Protein AF-A0AAJ0HUB0-F1 (afdb_monomer_lite)

pLDDT: mean 75.64, std 25.95, range [26.56, 98.81]

Foldseek 3Di:
DDDDDDDDDDDDDDDDDDDDPDDDDDPPDDPDDPQDDAAEDEDDALVVVLVCLVPDPFFKYKYFPAALVRQLVNVCCQQPVPPPPDPNDPRQKFFAWAANVRNMTMMTRDDLLQLLQQVLVVVLLCVVCVVLVNNVQKDWPAFDKAFLDPPDRSHTIGGARTFMATPPVQVDPRGQGQEGEGEGASHHVVVVVVSVVCSCVSNLNLHAWYWYWYDDLVQLKIKIWIWGWDQPPPPPDPPPPVVSSVPGDIDTDDIWMWGWDVVDVVIWIDIPPWWDWAAPCSRHVHDDDPPDGIRTCGPVSVRVSSCSNNPCVVVVVVVVCVVPDDPPPPPPDDDDDDDDDDDDDDDDDDDDDDDDDDDD

Organism: NCBI:txid260671

Sequence (360 aa):
MASITSRSTTSPSVSASSVVPSASTMPTSAMSAKDSDPPIVRFTNTQDLFDVINSTPGDFLVATNVSPNQFTEIECERDTGRNTGQKKRHRKFRFLRYNTNSRILIITIPTDVHEALHLGLYMRYRDQLVQNGRQRSWEDIGTATRRAEQGHPGGDGGEGDSTGGPKPERGNNGAWPTLVIESGDSESLGELHNDMRWWFSTSDHQVKIVLLAKCDDTRSVIILEKWEEDAQTRLGATTTRRFAANQQTPTLRQSITITQNATTNPVSYNVTRGALILSFRFLFLRDPGPGEADFIVSVQDLEDYAADVLEPSVRLAANQNRHSRPQYTNFTGQIQPVKSGSPTATQEFHGVHLPQGNKG

Radius of gyration: 32.76 Å; chains: 1; bounding box: 120×78×123 Å

Structure (mmCIF, N/CA/C/O backbone):
data_AF-A0AAJ0HUB0-F1
#
_entry.id   AF-A0AAJ0HUB0-F1
#
loop_
_atom_site.group_PDB
_atom_site.id
_atom_site.type_symbol
_atom_site.label_atom_id
_atom_site.label_alt_id
_atom_site.label_comp_id
_atom_site.label_asym_id
_atom_site.label_entity_id
_atom_site.label_seq_id
_atom_site.pdbx_PDB_ins_code
_atom_site.Cartn_x
_atom_site.Cartn_y
_atom_site.Cartn_z
_atom_site.occupancy
_atom_site.B_iso_or_equiv
_atom_site.auth_seq_id
_atom_site.auth_comp_id
_atom_site.auth_asym_id
_atom_site.auth_atom_id
_atom_site.pdbx_PDB_model_num
ATOM 1 N N . MET A 1 1 ? -32.255 12.431 -89.968 1.00 39.97 1 MET A N 1
ATOM 2 C CA . MET A 1 1 ? -31.920 11.012 -89.723 1.00 39.97 1 MET A CA 1
ATOM 3 C C . MET A 1 1 ? -32.303 10.674 -88.286 1.00 39.97 1 MET A C 1
ATOM 5 O O . MET A 1 1 ? -32.137 11.530 -87.428 1.00 39.97 1 MET A O 1
ATOM 9 N N . ALA A 1 2 ? -32.922 9.503 -88.113 1.00 34.88 2 ALA A N 1
ATOM 10 C CA . ALA A 1 2 ? -33.606 8.926 -86.941 1.00 34.88 2 ALA A CA 1
ATOM 11 C C . ALA A 1 2 ? -32.910 9.150 -85.575 1.00 34.88 2 ALA A C 1
ATOM 13 O O . ALA A 1 2 ? -31.686 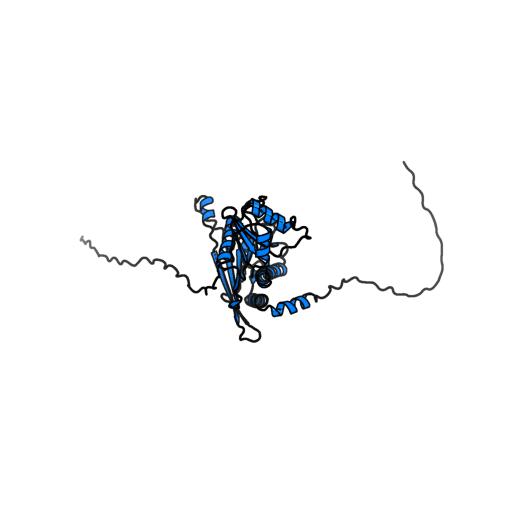9.149 -85.518 1.00 34.88 2 ALA A O 1
ATOM 14 N N . SER A 1 3 ? -33.643 9.537 -84.514 1.00 28.81 3 SER A N 1
ATOM 15 C CA . SER A 1 3 ? -34.255 8.687 -83.450 1.00 28.81 3 SER A CA 1
ATOM 16 C C . SER A 1 3 ? -33.213 7.835 -82.691 1.00 28.81 3 SER A C 1
ATOM 18 O O . SER A 1 3 ? -32.385 7.194 -83.317 1.00 28.81 3 SER A O 1
ATOM 20 N N . ILE A 1 4 ? -33.197 7.763 -81.352 1.00 34.12 4 ILE A N 1
ATOM 21 C CA . ILE A 1 4 ? -33.996 6.793 -80.575 1.00 34.12 4 ILE A CA 1
ATOM 22 C C . ILE A 1 4 ? -33.732 6.974 -79.047 1.00 34.12 4 ILE A C 1
ATOM 24 O O . ILE A 1 4 ? -32.593 6.967 -78.597 1.00 34.12 4 ILE A O 1
ATOM 28 N N . THR A 1 5 ? -34.840 7.148 -78.312 1.00 35.25 5 THR A N 1
ATOM 29 C CA . THR A 1 5 ? -35.265 6.709 -76.952 1.00 35.25 5 THR A CA 1
ATOM 30 C C . THR A 1 5 ? -34.438 6.806 -75.658 1.00 35.25 5 THR A C 1
ATOM 32 O O . THR A 1 5 ? -33.320 6.325 -75.520 1.00 35.25 5 THR A O 1
ATOM 35 N N . SER A 1 6 ? -35.198 7.221 -74.641 1.00 32.84 6 SER A N 1
ATOM 36 C CA . SER A 1 6 ? -35.137 6.947 -73.203 1.00 32.84 6 SER A CA 1
ATOM 37 C C . SER A 1 6 ? -35.482 5.497 -72.789 1.00 32.84 6 SER A C 1
ATOM 39 O O . SER A 1 6 ? -36.330 4.861 -73.411 1.00 32.84 6 SER A O 1
ATOM 41 N N . ARG A 1 7 ? -34.892 5.023 -71.674 1.00 31.42 7 ARG A N 1
ATOM 42 C CA . ARG A 1 7 ? -35.442 4.120 -70.615 1.00 31.42 7 ARG A CA 1
ATOM 43 C C . ARG A 1 7 ? -34.313 3.829 -69.607 1.00 31.42 7 ARG A C 1
ATOM 45 O O . ARG A 1 7 ? -33.225 3.462 -70.018 1.00 31.42 7 ARG A O 1
ATOM 52 N N . SER A 1 8 ? -34.419 4.182 -68.325 1.00 28.31 8 SER A N 1
ATOM 53 C CA . SER A 1 8 ? -35.136 3.486 -67.236 1.00 28.31 8 SER A CA 1
ATOM 54 C C . SER A 1 8 ? -34.673 2.044 -67.007 1.00 28.31 8 SER A C 1
ATOM 56 O O . SER A 1 8 ? -35.139 1.139 -67.693 1.00 28.31 8 SER A O 1
ATOM 58 N N . THR A 1 9 ? -33.877 1.832 -65.955 1.00 30.66 9 THR A N 1
ATOM 59 C CA . THR A 1 9 ? -33.848 0.576 -65.192 1.00 30.66 9 THR A CA 1
ATOM 60 C C . THR A 1 9 ? -33.787 0.870 -63.694 1.00 30.66 9 THR A C 1
ATOM 62 O O . THR A 1 9 ? -33.110 1.783 -63.230 1.00 30.66 9 THR A O 1
ATOM 65 N N . THR A 1 10 ? -34.592 0.089 -62.995 1.00 30.25 10 THR A N 1
ATOM 66 C CA . THR A 1 10 ? -35.029 0.092 -61.601 1.00 30.25 10 THR A CA 1
ATOM 67 C C . THR A 1 10 ? -33.988 -0.416 -60.596 1.00 30.25 10 THR A C 1
ATOM 69 O O . THR A 1 10 ? -33.046 -1.114 -60.956 1.00 30.25 10 THR A O 1
ATOM 72 N N . SER A 1 11 ? -34.228 -0.067 -59.327 1.00 31.17 11 SER A N 1
ATOM 73 C CA . SER A 1 11 ? -33.542 -0.437 -58.074 1.00 31.17 11 SER A CA 1
ATOM 74 C C . SER A 1 11 ? -33.380 -1.960 -57.841 1.00 31.17 11 SER A C 1
ATOM 76 O O . SER A 1 11 ? -34.035 -2.749 -58.522 1.00 31.17 11 SER A O 1
ATOM 78 N N . PRO A 1 12 ? -32.584 -2.391 -56.834 1.00 32.25 12 PRO A N 1
ATOM 79 C CA . PRO A 1 12 ? -33.148 -2.457 -55.481 1.00 32.25 12 PRO A CA 1
ATOM 80 C C . PRO A 1 12 ? -32.223 -1.990 -54.344 1.00 32.25 12 PRO A C 1
ATOM 82 O O . PRO A 1 12 ? -31.011 -2.183 -54.333 1.00 32.25 12 PRO A O 1
ATOM 85 N N . SER A 1 13 ? -32.893 -1.404 -53.353 1.00 29.94 13 SER A N 1
ATOM 86 C CA . SER A 1 13 ? -32.464 -1.251 -51.968 1.00 29.94 13 SER A CA 1
ATOM 87 C C . SER A 1 13 ? -32.128 -2.615 -51.359 1.00 29.94 13 SER A C 1
ATOM 89 O O . SER A 1 13 ? -32.920 -3.552 -51.451 1.00 29.94 13 SER A O 1
ATOM 91 N N . VAL A 1 14 ? -30.974 -2.698 -50.700 1.00 31.59 14 VAL A N 1
ATOM 92 C CA . VAL A 1 14 ? -30.673 -3.741 -49.719 1.00 31.59 14 VAL A CA 1
ATOM 93 C C . VAL A 1 14 ? -30.078 -3.071 -48.492 1.00 31.59 14 VAL A C 1
ATOM 95 O O . VAL A 1 14 ? -28.948 -2.587 -48.492 1.00 31.59 14 VAL A O 1
ATOM 98 N N . SER A 1 15 ? -30.908 -3.006 -47.458 1.00 31.95 15 SER A N 1
ATOM 99 C CA . SER A 1 15 ? -30.539 -2.700 -46.085 1.00 31.95 15 SER A CA 1
ATOM 100 C C . SER A 1 15 ? -29.582 -3.768 -45.559 1.00 31.95 15 SER A C 1
ATOM 102 O O . SER A 1 15 ? -29.892 -4.956 -45.628 1.00 31.95 15 SER A O 1
ATOM 104 N N . ALA A 1 16 ? -28.458 -3.356 -44.978 1.00 30.61 16 ALA A N 1
ATOM 105 C CA . ALA A 1 16 ? -27.615 -4.233 -44.175 1.00 30.61 16 ALA A CA 1
ATOM 106 C C . ALA A 1 16 ? -27.121 -3.479 -42.934 1.00 30.61 16 ALA A C 1
ATOM 108 O O . ALA A 1 16 ? -26.178 -2.697 -42.977 1.00 30.61 16 ALA A O 1
ATOM 109 N N . SER A 1 17 ? -27.881 -3.705 -41.863 1.00 29.58 17 SER A N 1
ATOM 110 C CA . SER A 1 17 ? -27.551 -3.734 -40.438 1.00 29.58 17 SER A CA 1
ATOM 111 C C . SER A 1 17 ? -26.359 -2.931 -39.913 1.00 29.58 17 SER A C 1
ATOM 113 O O . SER A 1 17 ? -25.194 -3.254 -40.129 1.00 29.58 17 SER A O 1
ATOM 115 N N . SER A 1 18 ? -26.703 -1.976 -39.046 1.00 28.16 18 SER A N 1
ATOM 116 C CA . SER A 1 18 ? -25.827 -1.395 -38.036 1.00 28.16 18 SER A CA 1
ATOM 117 C C . SER A 1 18 ? -25.229 -2.487 -37.145 1.00 28.16 18 SER A C 1
ATOM 119 O O . SER A 1 18 ? -25.937 -3.121 -36.358 1.00 28.16 18 SER A O 1
ATOM 121 N N . VAL A 1 19 ? -23.918 -2.680 -37.237 1.00 30.67 19 VAL A N 1
ATOM 122 C CA . VAL A 1 19 ? -23.164 -3.458 -36.256 1.00 30.67 19 VAL A CA 1
ATOM 123 C C . VAL A 1 19 ? -22.950 -2.565 -35.037 1.00 30.67 19 VAL A C 1
ATOM 125 O O . VAL A 1 19 ? -22.061 -1.719 -34.998 1.00 30.67 19 VAL A O 1
ATOM 128 N N . VAL A 1 20 ? -23.833 -2.729 -34.057 1.00 32.28 20 VAL A N 1
ATOM 129 C CA . VAL A 1 20 ? -23.609 -2.316 -32.670 1.00 32.28 20 VAL A CA 1
ATOM 130 C C . VAL A 1 20 ? -22.372 -3.056 -32.148 1.00 32.28 20 VAL A C 1
ATOM 132 O O . VAL A 1 20 ? -22.346 -4.286 -32.226 1.00 32.28 20 VAL A O 1
ATOM 135 N N . PRO A 1 21 ? -21.341 -2.376 -31.617 1.00 30.70 21 PRO A N 1
ATOM 136 C CA . PRO A 1 21 ? -20.273 -3.071 -30.921 1.00 30.70 21 PRO A CA 1
ATOM 137 C C . PRO A 1 21 ? -20.843 -3.656 -29.625 1.00 30.70 21 PRO A C 1
ATOM 139 O O . PRO A 1 21 ? -21.286 -2.928 -28.736 1.00 30.70 21 PRO A O 1
ATOM 142 N N . SER A 1 22 ? -20.863 -4.989 -29.563 1.00 26.56 22 SER A N 1
ATOM 143 C CA . SER A 1 22 ? -21.223 -5.769 -28.384 1.00 26.56 22 SER A CA 1
ATOM 144 C C . SER A 1 22 ? -20.476 -5.263 -27.158 1.00 26.56 22 SER A C 1
ATOM 146 O O . SER A 1 22 ? -19.247 -5.190 -27.147 1.00 26.56 22 SER A O 1
ATOM 148 N N . ALA A 1 23 ? -21.243 -4.961 -26.115 1.00 28.64 23 ALA A N 1
ATOM 149 C CA . ALA A 1 23 ? -20.743 -4.794 -24.766 1.00 28.64 23 ALA A CA 1
ATOM 150 C C . ALA A 1 23 ? -19.932 -6.041 -24.387 1.00 28.64 23 ALA A C 1
ATOM 152 O O . ALA A 1 23 ? -20.489 -7.131 -24.243 1.00 28.64 23 ALA A O 1
ATOM 153 N N . SER A 1 24 ? -18.612 -5.878 -24.259 1.00 28.06 24 SER A N 1
ATOM 154 C CA . SER A 1 24 ? -17.737 -6.899 -23.693 1.00 28.06 24 SER A CA 1
ATOM 155 C C . SER A 1 24 ? -18.225 -7.226 -22.292 1.00 28.06 24 SER A C 1
ATOM 157 O O . SER A 1 24 ? -18.114 -6.431 -21.360 1.00 28.06 24 SER A O 1
ATOM 159 N N . THR A 1 25 ? -18.817 -8.405 -22.182 1.00 29.88 25 THR A N 1
ATOM 160 C CA . THR A 1 25 ? -19.251 -9.014 -20.938 1.00 29.88 25 THR A CA 1
ATOM 161 C C . THR A 1 25 ? -18.015 -9.225 -20.065 1.00 29.88 25 THR A C 1
ATOM 163 O O . THR A 1 25 ? -17.061 -9.886 -20.472 1.00 29.88 25 THR A O 1
ATOM 166 N N . MET A 1 26 ? -18.018 -8.607 -18.884 1.00 32.53 26 MET A N 1
ATOM 167 C CA . MET A 1 26 ? -17.034 -8.838 -17.827 1.00 32.53 26 MET A CA 1
ATOM 168 C C . MET A 1 26 ? -16.920 -10.349 -17.564 1.00 32.53 26 MET A C 1
ATOM 170 O O . MET A 1 26 ? -17.957 -10.995 -17.398 1.00 32.53 26 MET A O 1
ATOM 174 N N . PRO A 1 27 ? -15.718 -10.943 -17.478 1.00 33.22 27 PRO A N 1
ATOM 175 C CA . PRO A 1 27 ? -15.599 -12.290 -16.953 1.00 33.22 27 PRO A CA 1
ATOM 176 C C . PRO A 1 27 ? -15.849 -12.243 -15.441 1.00 33.22 27 PRO A C 1
ATOM 178 O O . PRO A 1 27 ? -14.971 -11.906 -14.648 1.00 33.22 27 PRO A O 1
ATOM 181 N N . THR A 1 28 ? -17.076 -12.574 -15.044 1.00 38.09 28 THR A N 1
ATOM 182 C CA . THR A 1 28 ? -17.443 -12.914 -13.669 1.00 38.09 28 THR A CA 1
ATOM 183 C C . THR A 1 28 ? -16.783 -14.240 -13.304 1.00 38.09 28 THR A C 1
ATOM 185 O O . THR A 1 28 ? -17.308 -15.297 -13.624 1.00 38.09 28 THR A O 1
ATOM 188 N N . SER A 1 29 ? -15.616 -14.172 -12.666 1.00 37.38 29 SER A N 1
ATOM 189 C CA . SER A 1 29 ? -15.100 -15.202 -11.754 1.00 37.38 29 SER A CA 1
ATOM 190 C C . SER A 1 29 ? -13.891 -14.640 -11.001 1.00 37.38 29 SER A C 1
ATOM 192 O O . SER A 1 29 ? -12.765 -15.102 -11.151 1.00 37.38 29 SER A O 1
ATOM 194 N N . ALA A 1 30 ? -14.125 -13.610 -10.186 1.00 38.81 30 ALA A N 1
ATOM 195 C CA . ALA A 1 30 ? -13.281 -13.374 -9.023 1.00 38.81 30 ALA A CA 1
ATOM 196 C C . ALA A 1 30 ? -13.803 -14.309 -7.927 1.00 38.81 30 ALA A C 1
ATOM 198 O O . ALA A 1 30 ? -14.966 -14.217 -7.530 1.00 38.81 30 ALA A O 1
ATOM 199 N N . MET A 1 31 ? -12.985 -15.269 -7.500 1.00 36.34 31 MET A N 1
ATOM 200 C CA . MET A 1 31 ? -13.276 -16.080 -6.322 1.00 36.34 31 MET A CA 1
ATOM 201 C C . MET A 1 31 ? -13.400 -15.136 -5.127 1.00 36.34 31 MET A C 1
ATOM 203 O O . MET A 1 31 ? -12.384 -14.695 -4.598 1.00 36.34 31 MET A O 1
ATOM 207 N N . SER A 1 32 ? -14.633 -14.823 -4.721 1.00 38.16 32 SER A N 1
ATOM 208 C CA . SER A 1 32 ? -14.912 -14.010 -3.538 1.00 38.16 32 SER A CA 1
ATOM 209 C C . SER A 1 32 ? -14.155 -14.611 -2.358 1.00 38.16 32 SER A C 1
ATOM 211 O O . SER A 1 32 ? -14.485 -15.704 -1.891 1.00 38.16 32 SER A O 1
ATOM 213 N N . ALA A 1 33 ? -13.119 -13.913 -1.894 1.00 46.31 33 ALA A N 1
ATOM 214 C CA . ALA A 1 33 ? -12.744 -14.014 -0.496 1.00 46.31 33 ALA A CA 1
ATOM 215 C C . ALA A 1 33 ? -14.019 -13.761 0.302 1.00 46.31 33 ALA A C 1
ATOM 217 O O . ALA A 1 33 ? -14.811 -12.886 -0.062 1.00 46.31 33 ALA A O 1
ATOM 218 N N . LYS A 1 34 ? -14.291 -14.575 1.320 1.00 44.47 34 LYS A N 1
ATOM 219 C CA . LYS A 1 34 ? -15.268 -14.156 2.319 1.00 44.47 34 LYS A CA 1
ATOM 220 C C . LYS A 1 34 ? -14.591 -13.033 3.090 1.00 44.47 34 LYS A C 1
ATOM 222 O O . LYS A 1 34 ? -13.905 -13.297 4.068 1.00 44.47 34 LYS A O 1
ATOM 227 N N . ASP A 1 35 ? -14.743 -11.815 2.592 1.00 60.31 35 ASP A N 1
ATOM 228 C CA . ASP A 1 35 ? -14.382 -10.616 3.325 1.00 60.31 35 ASP A CA 1
ATOM 229 C C . ASP A 1 35 ? -15.323 -10.551 4.535 1.00 60.31 35 ASP A C 1
ATOM 231 O O . ASP A 1 35 ? -16.539 -10.414 4.391 1.00 60.31 35 ASP A O 1
ATOM 235 N N . SER A 1 36 ? -14.781 -10.782 5.730 1.00 65.12 36 SER A N 1
ATOM 236 C CA . SER A 1 36 ? -15.478 -10.462 6.973 1.00 65.12 36 SER A CA 1
ATOM 237 C C . SER A 1 36 ? -15.539 -8.947 7.120 1.00 65.12 36 SER A C 1
ATOM 239 O O . SER A 1 36 ? -14.560 -8.270 6.805 1.00 65.12 36 SER A O 1
ATOM 241 N N . ASP A 1 37 ? -16.661 -8.427 7.622 1.00 73.94 37 ASP A N 1
ATOM 242 C CA . ASP A 1 37 ? -16.771 -7.004 7.942 1.00 73.94 37 ASP A CA 1
ATOM 243 C C . ASP A 1 37 ? -15.614 -6.584 8.865 1.00 73.94 37 ASP A C 1
ATOM 245 O O . ASP A 1 37 ? -15.252 -7.344 9.776 1.00 73.94 37 ASP A O 1
ATOM 249 N N . PRO A 1 38 ? -15.021 -5.397 8.648 1.00 81.00 38 PRO A N 1
ATOM 250 C CA . PRO A 1 38 ? -13.891 -4.961 9.447 1.00 81.00 38 PRO A CA 1
ATOM 251 C C . PRO A 1 38 ? -14.301 -4.825 10.919 1.00 81.00 38 PRO A C 1
ATOM 253 O O . PRO A 1 38 ? -15.442 -4.449 11.216 1.00 81.00 38 PRO A O 1
ATOM 256 N N . PRO A 1 39 ? -13.391 -5.083 11.874 1.00 90.56 39 PRO A N 1
ATOM 257 C CA . PRO A 1 39 ? -13.670 -4.799 13.271 1.00 90.56 39 PRO A CA 1
ATOM 258 C C . PRO A 1 39 ? -13.867 -3.286 13.439 1.00 90.56 39 PRO A C 1
ATOM 260 O O . PRO A 1 39 ? -12.978 -2.480 13.156 1.00 90.56 39 PRO A O 1
ATOM 263 N N . ILE A 1 40 ? -15.064 -2.899 13.884 1.00 95.19 40 ILE A N 1
ATOM 264 C CA . ILE A 1 40 ? -15.453 -1.502 14.088 1.00 95.19 40 ILE A CA 1
ATOM 265 C C . ILE A 1 40 ? -15.624 -1.236 15.583 1.00 95.19 40 ILE A C 1
ATOM 267 O O . ILE A 1 40 ? -16.405 -1.899 16.266 1.00 95.19 40 ILE A O 1
ATOM 271 N N . VAL A 1 41 ? -14.947 -0.202 16.079 1.00 96.75 41 VAL A N 1
ATOM 272 C CA . VAL A 1 41 ? -15.102 0.322 17.437 1.00 96.75 41 VAL A CA 1
ATOM 273 C C . VAL A 1 41 ? -15.637 1.750 17.397 1.00 96.75 41 VAL A C 1
ATOM 275 O O . VAL A 1 41 ? -15.327 2.542 16.505 1.00 96.75 41 VAL A O 1
ATOM 278 N N . ARG A 1 42 ? -16.462 2.113 18.377 1.00 97.31 42 ARG A N 1
ATOM 279 C CA . ARG A 1 42 ? -16.852 3.508 18.595 1.00 97.31 42 ARG A CA 1
ATOM 280 C C . ARG A 1 42 ? -15.898 4.144 19.592 1.00 97.31 42 ARG A C 1
ATOM 282 O O . ARG A 1 42 ? -15.762 3.651 20.705 1.00 97.31 42 ARG A O 1
ATOM 289 N N . PHE A 1 43 ? -15.279 5.254 19.208 1.00 97.69 43 PHE A N 1
ATOM 290 C CA . PHE A 1 43 ? -14.354 5.973 20.070 1.00 97.69 43 PHE A CA 1
ATOM 291 C C . PHE A 1 43 ? -15.048 6.533 21.318 1.00 97.69 43 PHE A C 1
ATOM 293 O O . PHE A 1 43 ? -16.081 7.208 21.222 1.00 97.69 43 PHE A O 1
ATOM 300 N N . THR A 1 44 ? -14.443 6.272 22.477 1.00 95.75 44 THR A N 1
ATOM 301 C CA . THR A 1 44 ? -14.830 6.797 23.795 1.00 95.75 44 THR A CA 1
ATOM 302 C C . THR A 1 44 ? -13.740 7.715 24.339 1.00 95.75 44 THR A C 1
ATOM 304 O O . THR A 1 44 ? -13.986 8.896 24.581 1.00 95.75 44 THR A O 1
ATOM 307 N N . ASN A 1 45 ? -12.530 7.182 24.498 1.00 94.69 45 ASN A N 1
ATOM 308 C CA . ASN A 1 45 ? -11.330 7.901 24.899 1.00 94.69 45 ASN A CA 1
ATOM 309 C C . ASN A 1 45 ? -10.070 7.217 24.330 1.00 94.69 45 ASN A C 1
ATOM 311 O O . ASN A 1 45 ? -10.119 6.080 23.856 1.00 94.69 45 ASN A O 1
ATOM 315 N N . THR A 1 46 ? -8.935 7.916 24.378 1.00 92.31 46 THR A N 1
ATOM 316 C CA . THR A 1 46 ? -7.662 7.459 23.797 1.00 92.31 46 THR A CA 1
ATOM 317 C C . THR A 1 46 ? -7.130 6.176 24.433 1.00 92.31 46 THR A C 1
ATOM 319 O O . THR A 1 46 ? -6.574 5.336 23.729 1.00 92.31 46 THR A O 1
ATOM 322 N N . GLN A 1 47 ? -7.302 6.003 25.745 1.00 89.88 47 GLN A N 1
ATOM 323 C CA . GLN A 1 47 ? -6.797 4.829 26.452 1.00 89.88 47 GLN A CA 1
ATOM 324 C C . GLN A 1 47 ? -7.583 3.574 26.055 1.00 89.88 47 GLN A C 1
ATOM 326 O O . GLN A 1 47 ? -6.968 2.595 25.639 1.00 89.88 47 GLN A O 1
ATOM 331 N N . ASP A 1 48 ? -8.918 3.645 26.067 1.00 93.06 48 ASP A N 1
ATOM 332 C CA . ASP A 1 48 ? -9.786 2.549 25.619 1.00 93.06 48 ASP A CA 1
ATOM 333 C C . ASP A 1 48 ? -9.483 2.165 24.166 1.00 93.06 48 ASP A C 1
ATOM 335 O O . ASP A 1 48 ? -9.352 0.984 23.854 1.00 93.06 48 ASP A O 1
ATOM 339 N N . LEU A 1 49 ? -9.327 3.155 23.273 1.00 94.94 49 LEU A N 1
ATOM 340 C CA . LEU A 1 49 ? -8.971 2.899 21.876 1.00 94.94 49 LEU A CA 1
ATOM 341 C C . LEU A 1 49 ? -7.658 2.117 21.782 1.00 94.94 49 LEU A C 1
ATOM 343 O O . LEU A 1 49 ? -7.567 1.151 21.031 1.00 94.94 49 LEU A O 1
ATOM 347 N N . PHE A 1 50 ? -6.639 2.508 22.544 1.00 91.75 50 PHE A N 1
ATOM 348 C CA . PHE A 1 50 ? -5.345 1.831 22.509 1.00 91.75 50 PHE A CA 1
ATOM 349 C C . PHE A 1 50 ? -5.404 0.424 23.092 1.00 91.75 50 PHE A C 1
ATOM 351 O O . PHE A 1 50 ? -4.717 -0.462 22.586 1.00 91.75 50 PHE A O 1
ATOM 358 N N . ASP A 1 51 ? -6.216 0.195 24.119 1.00 91.50 51 ASP A N 1
ATOM 359 C CA . ASP A 1 51 ? -6.428 -1.140 24.677 1.00 91.50 51 ASP A CA 1
ATOM 360 C C . ASP A 1 51 ? -7.177 -2.048 23.689 1.00 91.50 51 ASP A C 1
ATOM 362 O O . ASP A 1 51 ? -6.804 -3.213 23.520 1.00 91.50 51 ASP A O 1
ATOM 366 N N . VAL A 1 52 ? -8.144 -1.499 22.945 1.00 94.56 52 VAL A N 1
ATOM 367 C CA . VAL A 1 52 ? -8.797 -2.196 21.827 1.00 94.56 52 VAL A CA 1
ATOM 368 C C . VAL A 1 52 ? -7.791 -2.519 20.724 1.00 94.56 52 VAL A C 1
ATOM 370 O O . VAL A 1 52 ? -7.718 -3.672 20.313 1.00 94.56 52 VAL A O 1
ATOM 373 N N . ILE A 1 53 ? -6.952 -1.570 20.292 1.00 92.94 53 ILE A N 1
ATOM 374 C CA . ILE A 1 53 ? -5.917 -1.835 19.276 1.00 92.94 53 ILE A CA 1
ATOM 375 C C . ILE A 1 53 ? -4.997 -2.980 19.718 1.00 92.94 53 ILE A C 1
ATOM 377 O O . ILE A 1 53 ? -4.767 -3.913 18.959 1.00 92.94 53 ILE A O 1
ATOM 381 N N . ASN A 1 54 ? -4.504 -2.958 20.961 1.00 90.12 54 ASN A N 1
ATOM 382 C CA . ASN A 1 54 ? -3.578 -3.987 21.452 1.00 90.12 54 ASN A CA 1
ATOM 383 C C . ASN A 1 54 ? -4.215 -5.382 21.581 1.00 90.12 54 ASN A C 1
ATOM 385 O O . ASN A 1 54 ? -3.483 -6.363 21.709 1.00 90.12 54 ASN A O 1
ATOM 389 N N . SER A 1 55 ? -5.546 -5.468 21.621 1.00 90.81 55 SER A N 1
ATOM 390 C CA . SER A 1 55 ? -6.291 -6.725 21.751 1.00 90.81 55 SER A CA 1
ATOM 391 C C . SER A 1 55 ? -6.988 -7.159 20.461 1.00 90.81 55 SER A C 1
ATOM 393 O O . SER A 1 55 ? -7.515 -8.270 20.408 1.00 90.81 55 SER A O 1
ATOM 395 N N . THR A 1 56 ? -6.976 -6.316 19.426 1.00 92.62 56 THR A N 1
ATOM 396 C CA . THR A 1 56 ? -7.576 -6.623 18.127 1.00 92.62 56 THR A CA 1
ATOM 397 C C . THR A 1 56 ? -6.707 -7.654 17.404 1.00 92.62 56 THR A C 1
ATOM 399 O O . THR A 1 56 ? -5.509 -7.420 17.237 1.00 92.62 56 THR A O 1
ATOM 402 N N . PRO A 1 57 ? -7.265 -8.808 16.999 1.00 89.25 57 PRO A N 1
ATOM 403 C CA . PRO A 1 57 ? -6.554 -9.746 16.143 1.00 89.25 57 PRO A CA 1
ATOM 404 C C . PRO A 1 57 ? -6.505 -9.231 14.700 1.00 89.25 57 PRO A C 1
ATOM 406 O O . PRO A 1 57 ? -7.454 -8.601 14.237 1.00 89.25 57 PRO A O 1
ATOM 409 N N . GLY A 1 58 ? -5.439 -9.581 13.981 1.00 90.31 58 GLY A N 1
ATOM 410 C CA . GLY A 1 58 ? -5.238 -9.170 12.590 1.00 90.31 58 GLY A CA 1
ATOM 411 C C . GLY A 1 58 ? -4.568 -7.806 12.459 1.00 90.31 58 GLY A C 1
ATOM 412 O O . GLY A 1 58 ? -4.032 -7.267 13.430 1.00 90.31 58 GLY A O 1
ATOM 413 N N . ASP A 1 59 ? -4.586 -7.285 11.238 1.00 91.75 59 ASP A N 1
ATOM 414 C CA . ASP A 1 59 ? -3.892 -6.072 10.826 1.00 91.75 59 ASP A CA 1
ATOM 415 C C . ASP A 1 59 ? -4.739 -4.806 10.689 1.00 91.75 59 ASP A C 1
ATOM 417 O O . ASP A 1 59 ? -4.189 -3.756 10.360 1.00 91.75 59 ASP A O 1
ATOM 421 N N . PHE A 1 60 ? -6.041 -4.858 10.966 1.00 94.19 60 PHE A N 1
ATOM 422 C CA . PHE A 1 60 ? -6.950 -3.766 10.620 1.00 94.19 60 PHE A CA 1
ATOM 423 C C . PHE A 1 60 ? -7.954 -3.446 11.729 1.00 94.19 60 PHE A C 1
ATOM 425 O O . PHE A 1 60 ? -8.520 -4.345 12.349 1.00 94.19 60 PHE A O 1
ATOM 432 N N . LEU A 1 61 ? -8.216 -2.155 11.964 1.00 96.12 61 LEU A N 1
ATOM 433 C CA . LEU A 1 61 ? -9.258 -1.673 12.878 1.00 96.12 61 LEU A CA 1
ATOM 434 C C . LEU A 1 61 ? -9.858 -0.346 12.401 1.00 96.12 61 LEU A C 1
ATOM 436 O O . LEU A 1 61 ? -9.138 0.589 12.050 1.00 96.12 61 LEU A O 1
ATOM 440 N N . VAL A 1 62 ? -11.184 -0.224 12.493 1.00 96.56 62 VAL A N 1
ATOM 441 C CA . VAL A 1 62 ? -11.910 1.020 12.201 1.00 96.56 62 VAL A CA 1
ATOM 442 C C . VAL A 1 62 ? -12.444 1.637 13.489 1.00 96.56 62 VAL A C 1
ATOM 444 O O . VAL A 1 62 ? -13.299 1.068 14.164 1.00 96.56 62 VAL A O 1
ATOM 447 N N . ALA A 1 63 ? -11.997 2.847 13.815 1.00 97.25 63 ALA A N 1
ATOM 448 C CA . ALA A 1 63 ? -12.525 3.650 14.909 1.00 97.25 63 ALA A CA 1
ATOM 449 C C . ALA A 1 63 ? -13.461 4.749 14.382 1.00 97.25 63 ALA A C 1
ATOM 451 O O . ALA A 1 63 ? -13.075 5.619 13.605 1.00 97.25 63 ALA A O 1
ATOM 452 N N . THR A 1 64 ? -14.710 4.732 14.836 1.00 97.38 64 THR A N 1
ATOM 453 C CA . THR A 1 64 ? -15.747 5.706 14.464 1.00 97.38 64 THR A CA 1
ATOM 454 C C . THR A 1 64 ? -15.931 6.769 15.542 1.00 97.38 64 THR A C 1
ATOM 456 O O . THR A 1 64 ? -15.578 6.560 16.703 1.00 97.38 64 THR A O 1
ATOM 459 N N . ASN A 1 65 ? -16.557 7.895 15.186 1.00 97.00 65 ASN A N 1
ATOM 460 C CA . ASN A 1 65 ? -16.864 8.996 16.106 1.00 97.00 65 ASN A CA 1
ATOM 461 C C . ASN A 1 65 ? -15.611 9.658 16.719 1.00 97.00 65 ASN A C 1
ATOM 463 O O . ASN A 1 65 ? -15.646 10.134 17.852 1.00 97.00 65 ASN A O 1
ATOM 467 N N . VAL A 1 66 ? -14.519 9.718 15.955 1.00 96.94 66 VAL A N 1
ATOM 468 C CA . VAL A 1 66 ? -13.288 10.423 16.334 1.00 96.94 66 VAL A CA 1
ATOM 469 C C . VAL A 1 66 ? -13.343 11.846 15.777 1.00 96.94 66 VAL A C 1
ATOM 471 O O . VAL A 1 66 ? -13.198 12.055 14.572 1.00 96.94 66 VAL A O 1
ATOM 474 N N . SER A 1 67 ? -13.587 12.847 16.623 1.00 94.94 67 SER A N 1
ATOM 475 C CA . SER A 1 67 ? -13.531 14.256 16.195 1.00 94.94 67 SER A CA 1
ATOM 476 C C . SER A 1 67 ? -12.094 14.704 15.872 1.00 94.94 67 SER A C 1
ATOM 478 O O . SER A 1 67 ? -11.154 14.096 16.380 1.00 94.94 67 SER A O 1
ATOM 480 N N . PRO A 1 68 ? -11.888 15.792 15.108 1.00 92.62 68 PRO A N 1
ATOM 481 C CA . PRO A 1 68 ? -10.539 16.262 14.753 1.00 92.62 68 PRO A CA 1
ATOM 482 C C . PRO A 1 68 ? -9.657 16.602 15.964 1.00 92.62 68 PRO A C 1
ATOM 484 O O . PRO A 1 68 ? -8.463 16.298 15.990 1.00 92.62 68 PRO A O 1
ATOM 487 N N . ASN A 1 69 ? -10.259 17.173 17.014 1.00 92.75 69 ASN A N 1
ATOM 488 C CA . ASN A 1 69 ? -9.558 17.450 18.269 1.00 92.75 69 ASN A CA 1
ATOM 489 C C . ASN A 1 69 ? -9.131 16.148 18.960 1.00 92.75 69 ASN A C 1
ATOM 491 O O . ASN A 1 69 ? -7.984 16.023 19.374 1.00 92.75 69 ASN A O 1
ATOM 495 N N . GLN A 1 70 ? -10.024 15.154 19.016 1.00 94.75 70 GLN A N 1
ATOM 496 C CA . GLN A 1 70 ? -9.699 13.836 19.570 1.00 94.75 70 GLN A CA 1
ATOM 497 C C . GLN A 1 70 ? -8.639 13.118 18.731 1.00 94.75 70 GLN A C 1
ATOM 499 O O . GLN A 1 70 ? -7.746 12.499 19.293 1.00 94.75 70 GLN A O 1
ATOM 504 N N . PHE A 1 71 ? -8.683 13.228 17.400 1.00 93.88 71 PHE A N 1
ATOM 505 C CA . PHE A 1 71 ? -7.642 12.669 16.541 1.00 93.88 71 PHE A CA 1
ATOM 506 C C . PHE A 1 71 ? -6.278 13.309 16.826 1.00 93.88 71 PHE A C 1
ATOM 508 O O . PHE A 1 71 ? -5.297 12.596 17.002 1.00 93.88 71 PHE A O 1
ATOM 515 N N . THR A 1 72 ? -6.231 14.631 17.004 1.00 90.94 72 THR A N 1
ATOM 516 C CA . THR A 1 72 ? -5.003 15.339 17.405 1.00 90.94 72 THR A CA 1
ATOM 517 C C . THR A 1 72 ? -4.473 14.847 18.760 1.00 90.94 72 THR A C 1
ATOM 519 O O . THR A 1 72 ? -3.266 14.675 18.937 1.00 90.94 72 THR A O 1
ATOM 522 N N . GLU A 1 73 ? -5.357 14.594 19.730 1.00 90.31 73 GLU A N 1
ATOM 523 C CA . GLU A 1 73 ? -4.988 14.017 21.031 1.00 90.31 73 GLU A CA 1
ATOM 524 C C . GLU A 1 73 ? -4.447 12.586 20.895 1.00 90.31 73 GLU A C 1
ATOM 526 O O . GLU A 1 73 ? -3.449 12.242 21.530 1.00 90.31 73 GLU A O 1
ATOM 531 N N . ILE A 1 74 ? -5.069 11.770 20.043 1.00 91.56 74 ILE A N 1
ATOM 532 C CA . ILE A 1 74 ? -4.644 10.404 19.723 1.00 91.56 74 ILE A CA 1
ATOM 533 C C . ILE A 1 74 ? -3.257 10.404 19.052 1.00 91.56 74 ILE A C 1
ATOM 535 O O . ILE A 1 74 ? -2.383 9.648 19.481 1.00 91.56 74 ILE A O 1
ATOM 539 N N . GLU A 1 75 ? -3.020 11.270 18.057 1.00 88.88 75 GLU A N 1
ATOM 540 C CA . GLU A 1 75 ? -1.710 11.473 17.412 1.00 88.88 75 GLU A CA 1
ATOM 541 C C . GLU A 1 75 ? -0.647 11.878 18.435 1.00 88.88 75 GLU A C 1
ATOM 543 O O . GLU A 1 75 ? 0.412 11.256 18.535 1.00 88.88 75 GLU A O 1
ATOM 548 N N . CYS A 1 76 ? -0.961 12.872 19.263 1.00 86.06 76 CYS A N 1
ATOM 549 C CA . CYS A 1 76 ? -0.066 13.350 20.306 1.00 86.06 76 CYS A CA 1
ATOM 550 C C . CYS A 1 76 ? 0.301 12.240 21.304 1.00 86.06 76 CYS A C 1
ATOM 552 O O . CYS A 1 76 ? 1.476 12.091 21.656 1.00 86.06 76 CYS A O 1
ATOM 554 N N . GLU A 1 77 ? -0.669 11.441 21.755 1.00 85.81 77 GLU A N 1
ATOM 555 C CA . GLU A 1 77 ? -0.418 10.346 22.695 1.00 85.81 77 GLU A CA 1
ATOM 556 C C . GLU A 1 77 ? 0.383 9.209 22.047 1.00 85.81 77 GLU A C 1
ATOM 558 O O . GLU A 1 77 ? 1.296 8.677 22.686 1.00 85.81 77 GLU A O 1
ATOM 563 N N . ARG A 1 78 ? 0.109 8.869 20.779 1.00 86.25 78 ARG A N 1
ATOM 564 C CA . ARG A 1 78 ? 0.899 7.894 20.007 1.00 86.25 78 ARG A CA 1
ATOM 565 C C . ARG A 1 78 ? 2.366 8.326 19.913 1.00 86.25 78 ARG A C 1
ATOM 567 O O . ARG A 1 78 ? 3.252 7.518 20.187 1.00 86.25 78 ARG A O 1
ATOM 574 N N . ASP A 1 79 ? 2.616 9.590 19.573 1.00 79.81 79 ASP A N 1
ATOM 575 C CA . ASP A 1 79 ? 3.959 10.094 19.259 1.00 79.81 79 ASP A CA 1
ATOM 576 C C . ASP A 1 79 ? 4.788 10.432 20.510 1.00 79.81 79 ASP A C 1
ATOM 578 O O . ASP A 1 79 ? 6.018 10.307 20.517 1.00 79.81 79 ASP A O 1
ATOM 582 N N . THR A 1 80 ? 4.132 10.886 21.585 1.00 74.94 80 THR A N 1
ATOM 583 C CA . THR A 1 80 ? 4.815 11.418 22.778 1.00 74.94 80 THR A CA 1
ATOM 584 C C . THR A 1 80 ? 4.668 10.556 24.030 1.00 74.94 80 THR A C 1
ATOM 586 O O . THR A 1 80 ? 5.530 10.641 24.908 1.00 74.94 80 THR A O 1
ATOM 589 N N . GLY A 1 81 ? 3.622 9.726 24.130 1.00 65.06 81 GLY A N 1
ATOM 590 C CA . GLY A 1 81 ? 3.296 8.941 25.330 1.00 65.06 81 GLY A CA 1
ATOM 591 C C . GLY A 1 81 ? 2.969 9.785 26.571 1.00 65.06 81 GLY A C 1
ATOM 592 O O . GLY A 1 81 ? 3.189 9.326 27.695 1.00 65.06 81 GLY A O 1
ATOM 593 N N . ARG A 1 82 ? 2.528 11.038 26.379 1.00 53.38 82 ARG A N 1
ATOM 594 C CA . ARG A 1 82 ? 2.439 12.071 27.425 1.00 53.38 82 ARG A CA 1
ATOM 595 C C . ARG A 1 82 ? 1.572 11.694 28.625 1.00 53.38 82 ARG A C 1
ATOM 597 O O . ARG A 1 82 ? 1.906 12.125 29.726 1.00 53.38 82 ARG A O 1
ATOM 604 N N . ASN A 1 83 ? 0.510 10.909 28.456 1.00 50.47 83 ASN A N 1
ATOM 605 C CA . ASN A 1 83 ? -0.485 10.703 29.514 1.00 50.47 83 ASN A CA 1
ATOM 606 C C . ASN A 1 83 ? -0.283 9.441 30.364 1.00 50.47 83 ASN A C 1
ATOM 608 O O . ASN A 1 83 ? -1.052 9.217 31.295 1.00 50.47 83 ASN A O 1
ATOM 612 N N . THR A 1 84 ? 0.744 8.624 30.110 1.00 52.38 84 THR A N 1
ATOM 613 C CA . THR A 1 84 ? 0.895 7.332 30.818 1.00 52.38 84 THR A CA 1
ATOM 614 C C . THR A 1 84 ? 2.023 7.279 31.848 1.00 52.38 84 THR A C 1
ATOM 616 O O . THR A 1 84 ? 2.141 6.285 32.561 1.00 52.38 84 THR A O 1
ATOM 619 N N . GLY A 1 85 ? 2.885 8.302 31.945 1.00 50.56 85 GLY A N 1
ATOM 620 C CA . GLY A 1 85 ? 4.066 8.268 32.829 1.00 50.56 85 GLY A CA 1
ATOM 621 C C . GLY A 1 85 ? 5.061 7.138 32.502 1.00 50.56 85 GLY A C 1
ATOM 622 O O . GLY A 1 85 ? 6.029 6.921 33.229 1.00 50.56 85 GLY A O 1
ATOM 623 N N . GLN A 1 86 ? 4.836 6.413 31.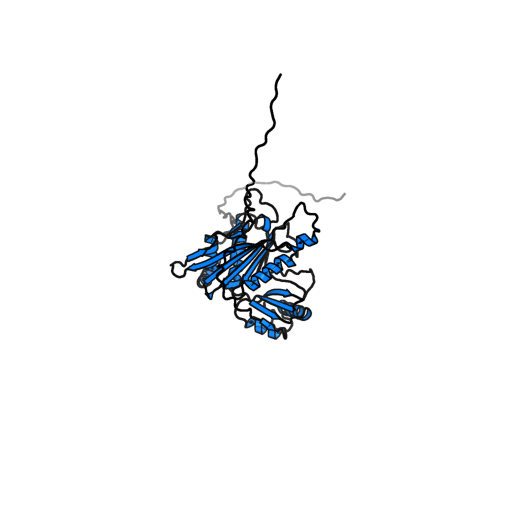403 1.00 48.41 86 GLN A N 1
ATOM 624 C CA . GLN A 1 86 ? 5.653 5.306 30.935 1.00 48.41 86 GLN A CA 1
ATOM 625 C C . GLN A 1 86 ? 6.545 5.792 29.790 1.00 48.41 86 GLN A C 1
ATOM 627 O O . GLN A 1 86 ? 6.108 6.536 28.916 1.00 48.41 86 GLN A O 1
ATOM 632 N N . LYS A 1 87 ? 7.824 5.381 29.806 1.00 49.34 87 LYS A N 1
ATOM 633 C CA . LYS A 1 87 ? 8.800 5.653 28.733 1.00 49.34 87 LYS A CA 1
ATOM 634 C C . LYS A 1 87 ? 8.160 5.415 27.364 1.00 49.34 87 LYS A C 1
ATOM 636 O O . LYS A 1 87 ? 7.497 4.392 27.217 1.00 49.34 87 LYS A O 1
ATOM 641 N N . LYS A 1 88 ? 8.419 6.322 26.402 1.00 51.81 88 LYS A N 1
ATOM 642 C CA . LYS A 1 88 ? 8.034 6.258 24.976 1.00 51.81 88 LYS A CA 1
ATOM 643 C C . LYS A 1 88 ? 7.736 4.822 24.542 1.00 51.81 88 LYS A C 1
ATOM 645 O O . LYS A 1 88 ? 8.645 4.066 24.197 1.00 51.81 88 LYS A O 1
ATOM 650 N N . ARG A 1 89 ? 6.467 4.425 24.607 1.00 54.41 89 ARG A N 1
ATOM 651 C CA . ARG A 1 89 ? 6.036 3.166 24.015 1.00 54.41 89 ARG A CA 1
ATOM 652 C C . ARG A 1 89 ? 6.024 3.428 22.519 1.00 54.41 89 ARG A C 1
ATOM 654 O O . ARG A 1 89 ? 5.170 4.171 22.058 1.00 54.41 89 ARG A O 1
ATOM 661 N N . HIS A 1 90 ? 6.969 2.855 21.779 1.00 57.03 90 HIS A N 1
ATOM 662 C CA . HIS A 1 90 ? 6.794 2.675 20.341 1.00 57.03 90 HIS A CA 1
ATOM 663 C C . HIS A 1 90 ? 5.540 1.809 20.171 1.00 57.03 90 HIS A C 1
ATOM 665 O O . HIS A 1 90 ? 5.578 0.600 20.406 1.00 57.03 90 HIS A O 1
ATOM 671 N N . ARG A 1 91 ? 4.393 2.453 19.937 1.00 66.81 91 ARG A N 1
ATOM 672 C CA . ARG A 1 91 ? 3.110 1.768 19.786 1.00 66.81 91 ARG A CA 1
ATOM 673 C C . ARG A 1 91 ? 3.133 1.014 18.454 1.00 66.81 91 ARG A C 1
ATOM 675 O O . ARG A 1 91 ? 3.619 1.539 17.460 1.00 66.81 91 ARG A O 1
ATOM 682 N N . LYS A 1 92 ? 2.656 -0.230 18.460 1.00 79.81 92 LYS A N 1
ATOM 683 C CA . LYS A 1 92 ? 2.749 -1.171 17.333 1.00 79.81 92 LYS A CA 1
ATOM 684 C C . LYS A 1 92 ? 1.581 -1.016 16.346 1.00 79.81 92 LYS A C 1
ATOM 686 O O . LYS A 1 92 ? 0.973 -2.007 15.973 1.00 79.81 92 LYS A O 1
ATOM 691 N N . PHE A 1 93 ? 1.208 0.214 16.006 1.00 89.38 93 PHE A N 1
ATOM 692 C CA . PHE A 1 93 ? 0.124 0.495 15.060 1.00 89.38 93 PHE A CA 1
ATOM 693 C C . PHE A 1 93 ? 0.385 1.800 14.303 1.00 89.38 93 PHE A C 1
ATOM 695 O O . PHE A 1 93 ? 1.125 2.663 14.785 1.00 89.38 93 PHE A O 1
ATOM 702 N N . ARG A 1 94 ? -0.243 1.943 13.134 1.00 89.56 94 ARG A N 1
ATOM 703 C CA . ARG A 1 94 ? -0.153 3.111 12.243 1.00 89.56 94 ARG A CA 1
ATOM 704 C C . ARG A 1 94 ? -1.532 3.698 11.977 1.00 89.56 94 ARG A C 1
ATOM 706 O O . ARG A 1 94 ? -2.538 3.002 12.103 1.00 89.56 94 ARG A O 1
ATOM 713 N N . PHE A 1 95 ? -1.582 4.977 11.616 1.00 90.56 95 PHE A N 1
ATOM 714 C CA . PHE A 1 95 ? -2.834 5.604 11.192 1.00 90.56 95 PHE A CA 1
ATOM 715 C C . PHE A 1 95 ? -2.892 5.585 9.676 1.00 90.56 95 PHE A C 1
ATOM 717 O O . PHE A 1 95 ? -2.432 6.520 9.023 1.00 90.56 95 PHE A O 1
ATOM 724 N N . LEU A 1 96 ? -3.471 4.507 9.144 1.00 91.00 96 LEU A N 1
ATOM 725 C CA . LEU A 1 96 ? -3.632 4.300 7.710 1.00 91.00 96 LEU A CA 1
ATOM 726 C C . LEU A 1 96 ? -4.357 5.479 7.076 1.00 91.00 96 LEU A C 1
ATOM 728 O O . LEU A 1 96 ? -3.891 6.042 6.089 1.00 91.00 96 LEU A O 1
ATOM 732 N N . ARG A 1 97 ? -5.473 5.899 7.688 1.00 92.19 97 ARG A N 1
ATOM 733 C CA . ARG A 1 97 ? -6.273 7.015 7.186 1.00 92.19 97 ARG A CA 1
ATOM 734 C C . ARG A 1 97 ? -7.143 7.652 8.258 1.00 92.19 97 ARG A C 1
ATOM 736 O O . ARG A 1 97 ? -7.791 6.964 9.037 1.00 92.19 97 ARG A O 1
ATOM 743 N N . TYR A 1 98 ? -7.246 8.974 8.236 1.00 93.25 98 TYR A N 1
ATOM 744 C CA . TYR A 1 98 ? -8.273 9.718 8.960 1.00 93.25 98 TYR A CA 1
ATOM 745 C C . TYR A 1 98 ? -9.138 10.525 7.993 1.00 93.25 98 TYR A C 1
ATOM 747 O O . TYR A 1 98 ? -8.628 11.158 7.068 1.00 93.25 98 TYR A O 1
ATOM 755 N N . ASN A 1 99 ? -10.453 10.509 8.220 1.00 90.88 99 ASN A N 1
ATOM 756 C CA . ASN A 1 99 ? -11.417 11.319 7.487 1.00 90.88 99 ASN A CA 1
ATOM 757 C C . ASN A 1 99 ? -12.230 12.193 8.453 1.00 90.88 99 ASN A C 1
ATOM 759 O O . ASN A 1 99 ? -13.076 11.712 9.209 1.00 90.88 99 ASN A O 1
ATOM 763 N N . THR A 1 100 ? -12.004 13.498 8.367 1.00 88.81 100 THR A N 1
ATOM 764 C CA . THR A 1 100 ? -12.573 14.555 9.212 1.00 88.81 100 THR A CA 1
ATOM 765 C C . THR A 1 100 ? -14.097 14.602 9.105 1.00 88.81 100 THR A C 1
ATOM 767 O O . THR A 1 100 ? -14.795 14.720 10.114 1.00 88.81 100 THR A O 1
ATOM 770 N N . ASN A 1 101 ? -14.630 14.479 7.884 1.00 88.81 101 ASN A N 1
ATOM 771 C CA . ASN A 1 101 ? -16.065 14.612 7.614 1.00 88.81 101 ASN A CA 1
ATOM 772 C C . ASN A 1 101 ? -16.874 13.448 8.196 1.00 88.81 101 ASN A C 1
ATOM 774 O O . ASN A 1 101 ? -17.907 13.660 8.829 1.00 88.81 101 ASN A O 1
ATOM 778 N N . SER A 1 102 ? -16.393 12.221 8.000 1.00 91.75 102 SER A N 1
ATOM 779 C CA . SER A 1 102 ? -17.027 11.004 8.521 1.00 91.75 102 SER A CA 1
ATOM 780 C C . SER A 1 102 ? -16.622 10.679 9.961 1.00 91.75 102 SER A C 1
ATOM 782 O O . SER A 1 102 ? -17.299 9.885 10.611 1.00 91.75 102 SER A O 1
ATOM 784 N N . ARG A 1 103 ? -15.569 11.323 10.488 1.00 95.12 103 ARG A N 1
ATOM 785 C CA . ARG A 1 103 ? -15.001 11.073 11.824 1.00 95.12 103 ARG A CA 1
ATOM 786 C C . ARG A 1 103 ? -14.566 9.619 12.001 1.00 95.12 103 ARG A C 1
ATOM 788 O O . ARG A 1 103 ? -14.815 9.011 13.047 1.00 95.12 103 ARG A O 1
ATOM 795 N N . ILE A 1 104 ? -13.958 9.075 10.951 1.00 95.62 104 ILE A N 1
ATOM 796 C CA . ILE A 1 104 ? -13.457 7.703 10.889 1.00 95.62 104 ILE A CA 1
ATOM 797 C C . ILE A 1 104 ? -11.932 7.742 10.898 1.00 95.62 104 ILE A C 1
ATOM 799 O O . ILE A 1 104 ? -11.321 8.449 10.096 1.00 95.62 104 ILE A O 1
ATOM 803 N N . LEU A 1 105 ? -11.342 6.972 11.808 1.00 95.88 105 LEU A N 1
ATOM 804 C CA . LEU A 1 105 ? -9.920 6.671 11.877 1.00 95.88 105 LEU A CA 1
ATOM 805 C C . LEU A 1 105 ? -9.722 5.191 11.535 1.00 95.88 105 LEU A C 1
ATOM 807 O O . LEU A 1 105 ? -10.264 4.323 12.213 1.00 95.88 105 LEU A O 1
ATOM 811 N N . ILE A 1 106 ? -8.947 4.924 10.495 1.00 94.94 106 ILE A N 1
ATOM 812 C CA . ILE A 1 106 ? -8.548 3.594 10.046 1.00 94.94 106 ILE A CA 1
ATOM 813 C C . ILE A 1 106 ? -7.121 3.344 10.524 1.00 94.94 106 ILE A C 1
ATOM 815 O O . ILE A 1 106 ? -6.246 4.206 10.392 1.00 94.94 106 ILE A O 1
ATOM 819 N N . ILE A 1 107 ? -6.912 2.184 11.136 1.00 95.50 107 ILE A N 1
ATOM 820 C CA . ILE A 1 107 ? -5.699 1.841 11.869 1.00 95.50 107 ILE A CA 1
ATOM 821 C C . ILE A 1 107 ? -5.146 0.539 11.307 1.00 95.50 107 ILE A C 1
ATOM 823 O O . ILE A 1 107 ? -5.856 -0.465 11.275 1.00 95.50 107 ILE A O 1
ATOM 827 N N . THR A 1 108 ? -3.861 0.556 10.962 1.00 94.56 108 THR A N 1
ATOM 828 C CA . THR A 1 108 ? -3.099 -0.656 10.655 1.00 94.56 108 THR A CA 1
ATOM 829 C C . THR A 1 108 ? -2.441 -1.174 11.926 1.00 94.56 108 THR A C 1
ATOM 831 O O . THR A 1 108 ? -1.832 -0.402 12.676 1.00 94.56 108 THR A O 1
ATOM 834 N N . ILE A 1 109 ? -2.505 -2.481 12.150 1.00 93.75 109 ILE A N 1
ATOM 835 C CA . ILE A 1 109 ? -1.890 -3.207 13.262 1.00 93.75 109 ILE A CA 1
ATOM 836 C C . ILE A 1 109 ? -0.876 -4.188 12.660 1.00 93.75 109 ILE A C 1
ATOM 838 O O . ILE A 1 109 ? -1.212 -5.339 12.419 1.00 93.75 109 ILE A O 1
ATOM 842 N N . PRO A 1 110 ? 0.366 -3.770 12.370 1.00 90.06 110 PRO A N 1
ATOM 843 C CA . PRO A 1 110 ? 1.274 -4.601 11.590 1.00 90.06 110 PRO A CA 1
ATOM 844 C C . PRO A 1 110 ? 1.465 -6.012 12.167 1.00 90.06 110 PRO A C 1
ATOM 846 O O . PRO A 1 110 ? 1.957 -6.183 13.288 1.00 90.06 110 PRO A O 1
ATOM 849 N N . THR A 1 111 ? 1.086 -7.019 11.381 1.00 89.88 111 THR A N 1
ATOM 850 C CA . THR A 1 111 ? 1.418 -8.431 11.598 1.00 89.88 111 THR A CA 1
ATOM 851 C C . THR A 1 111 ? 2.653 -8.789 10.775 1.00 89.88 111 THR A C 1
ATOM 853 O O . THR A 1 111 ? 3.023 -8.083 9.833 1.00 89.88 111 THR A O 1
ATOM 856 N N . ASP A 1 112 ? 3.294 -9.920 11.075 1.00 90.06 112 ASP A N 1
ATOM 857 C CA . ASP A 1 112 ? 4.418 -10.361 10.249 1.00 90.06 112 ASP A CA 1
ATOM 858 C C . ASP A 1 112 ? 3.966 -10.653 8.801 1.00 90.06 112 ASP A C 1
ATOM 860 O O . ASP A 1 112 ? 4.759 -10.524 7.868 1.00 90.06 112 ASP A O 1
ATOM 864 N N . VAL A 1 113 ? 2.726 -11.115 8.589 1.00 92.19 113 VAL A N 1
ATOM 865 C CA . VAL A 1 113 ? 2.176 -11.382 7.245 1.00 92.19 113 VAL A CA 1
ATOM 866 C C . VAL A 1 113 ? 1.952 -10.070 6.505 1.00 92.19 113 VAL A C 1
ATOM 868 O O . VAL A 1 113 ? 2.425 -9.941 5.378 1.00 92.19 113 VAL A O 1
ATOM 871 N N . HIS A 1 114 ? 1.320 -9.096 7.159 1.00 93.94 114 HIS A N 1
ATOM 872 C CA . HIS A 1 114 ? 1.115 -7.749 6.638 1.00 93.94 114 HIS A CA 1
ATOM 873 C C . HIS A 1 114 ? 2.441 -7.111 6.195 1.00 93.94 114 HIS A C 1
ATOM 875 O O . HIS A 1 114 ? 2.607 -6.758 5.030 1.00 93.94 114 HIS A O 1
ATOM 881 N N . GLU A 1 115 ? 3.445 -7.073 7.077 1.00 94.69 115 GLU A N 1
ATOM 882 C CA . GLU A 1 115 ? 4.757 -6.496 6.749 1.00 94.69 115 GLU A CA 1
ATOM 883 C C . GLU A 1 115 ? 5.424 -7.217 5.566 1.00 94.69 115 GLU A C 1
ATOM 885 O O . GLU A 1 115 ? 5.971 -6.585 4.661 1.00 94.69 115 GLU A O 1
ATOM 890 N N . ALA A 1 116 ? 5.346 -8.550 5.514 1.00 95.38 116 ALA A N 1
ATOM 891 C CA . ALA A 1 116 ? 5.908 -9.315 4.403 1.00 95.38 116 ALA A CA 1
ATOM 892 C C . ALA A 1 116 ? 5.202 -9.039 3.065 1.00 95.38 116 ALA A C 1
ATOM 894 O O . ALA A 1 116 ? 5.874 -9.005 2.029 1.00 95.38 116 ALA A O 1
ATOM 895 N N . LEU A 1 117 ? 3.882 -8.817 3.073 1.00 96.50 117 LEU A N 1
ATOM 896 C CA . LEU A 1 117 ? 3.100 -8.546 1.866 1.00 96.50 117 LEU A CA 1
ATOM 897 C C . LEU A 1 117 ? 3.609 -7.301 1.141 1.00 96.50 117 LEU A C 1
ATOM 899 O O . LEU A 1 117 ? 3.918 -7.381 -0.052 1.00 96.50 117 LEU A O 1
ATOM 903 N N . HIS A 1 118 ? 3.717 -6.168 1.837 1.00 97.25 118 HIS A N 1
ATOM 904 C CA . HIS A 1 118 ? 4.128 -4.922 1.195 1.00 97.25 118 HIS A CA 1
ATOM 905 C C . HIS A 1 118 ? 5.652 -4.824 1.031 1.00 97.25 118 HIS A C 1
ATOM 907 O O . HIS A 1 118 ? 6.131 -4.439 -0.043 1.00 97.25 118 HIS A O 1
ATOM 913 N N . LEU A 1 119 ? 6.442 -5.218 2.043 1.00 96.94 119 LEU A N 1
ATOM 914 C CA . LEU A 1 119 ? 7.904 -5.122 1.971 1.00 96.94 119 LEU A CA 1
ATOM 915 C C . LEU A 1 119 ? 8.479 -6.060 0.914 1.00 96.94 119 LEU A C 1
ATOM 917 O O . LEU A 1 119 ? 9.412 -5.668 0.217 1.00 96.94 119 LEU A O 1
ATOM 921 N N . GLY A 1 120 ? 7.933 -7.269 0.754 1.00 96.62 120 GLY A N 1
ATOM 922 C CA . GLY A 1 120 ? 8.411 -8.229 -0.242 1.00 96.62 120 GLY A CA 1
ATOM 923 C C . GLY A 1 120 ? 8.343 -7.671 -1.667 1.00 96.62 120 GLY A C 1
ATOM 924 O O . GLY A 1 120 ? 9.320 -7.741 -2.414 1.00 96.62 120 GLY A O 1
ATOM 925 N N . LEU A 1 121 ? 7.227 -7.028 -2.022 1.00 97.88 121 LEU A N 1
ATOM 926 C CA . LEU A 1 121 ? 7.066 -6.366 -3.320 1.00 97.88 121 LEU A CA 1
ATOM 927 C C . LEU A 1 121 ? 7.963 -5.131 -3.444 1.00 97.88 121 LEU A C 1
ATOM 929 O O . LEU A 1 121 ? 8.643 -4.959 -4.461 1.00 97.88 121 LEU A O 1
ATOM 933 N N . TYR A 1 122 ? 8.000 -4.287 -2.408 1.00 97.88 122 TYR A N 1
ATOM 934 C CA . TYR A 1 122 ? 8.795 -3.061 -2.430 1.00 97.88 122 TYR A CA 1
ATOM 935 C C . TYR A 1 122 ? 10.293 -3.358 -2.574 1.00 97.88 122 TYR A C 1
ATOM 937 O O . TYR A 1 122 ? 10.976 -2.724 -3.377 1.00 97.88 122 TYR A O 1
ATOM 945 N N . MET A 1 123 ? 10.813 -4.360 -1.858 1.00 96.38 123 MET A N 1
ATOM 946 C CA . MET A 1 123 ? 12.222 -4.757 -1.930 1.00 96.38 123 MET A CA 1
ATOM 947 C C . MET A 1 123 ? 12.601 -5.289 -3.311 1.00 96.38 123 MET A C 1
ATOM 949 O O . MET A 1 123 ? 13.634 -4.888 -3.835 1.00 96.38 123 MET A O 1
ATOM 953 N N . ARG A 1 124 ? 11.754 -6.096 -3.963 1.00 97.12 124 ARG A N 1
ATOM 954 C CA . ARG A 1 124 ? 12.021 -6.571 -5.335 1.00 97.12 124 ARG A CA 1
ATOM 955 C C . ARG A 1 124 ? 12.089 -5.428 -6.342 1.00 97.12 124 ARG A C 1
ATOM 957 O O . ARG A 1 124 ? 12.959 -5.412 -7.213 1.00 97.12 124 ARG A O 1
ATOM 964 N N . TYR A 1 125 ? 11.216 -4.434 -6.192 1.00 97.31 125 TYR A N 1
ATOM 965 C CA . TYR A 1 125 ? 11.303 -3.202 -6.969 1.00 97.31 125 TYR A CA 1
ATOM 966 C C . TYR A 1 125 ? 12.605 -2.427 -6.680 1.00 97.31 125 TYR A C 1
ATOM 968 O O . TYR A 1 125 ? 13.305 -2.005 -7.607 1.00 97.31 125 TYR A O 1
ATOM 976 N N . ARG A 1 126 ? 12.981 -2.275 -5.403 1.00 96.25 126 ARG A N 1
ATOM 977 C CA . ARG A 1 126 ? 14.223 -1.596 -4.994 1.00 96.25 126 ARG A CA 1
ATOM 978 C C . ARG A 1 126 ? 15.478 -2.310 -5.492 1.00 96.25 126 ARG A C 1
ATOM 980 O O . ARG A 1 126 ? 16.400 -1.637 -5.951 1.00 96.25 126 ARG A O 1
ATOM 987 N N . ASP A 1 127 ? 15.503 -3.634 -5.475 1.00 95.94 127 ASP A N 1
ATOM 988 C CA . ASP A 1 127 ? 16.621 -4.424 -5.984 1.00 95.94 127 ASP A CA 1
ATOM 989 C C . ASP A 1 127 ? 16.813 -4.200 -7.485 1.00 95.94 127 ASP A C 1
ATOM 991 O O . ASP A 1 127 ? 17.937 -3.961 -7.928 1.00 95.94 127 ASP A O 1
ATOM 995 N N . GLN A 1 128 ? 15.729 -4.151 -8.264 1.00 96.00 128 GLN A N 1
ATOM 996 C CA . GLN A 1 128 ? 15.809 -3.790 -9.682 1.00 96.00 128 GLN A CA 1
ATOM 997 C C . GLN A 1 128 ? 16.305 -2.356 -9.890 1.00 96.00 128 GLN A C 1
ATOM 999 O O . GLN A 1 128 ? 17.087 -2.104 -10.807 1.00 96.00 128 GLN A O 1
ATOM 1004 N N . LEU A 1 129 ? 15.913 -1.398 -9.044 1.00 95.00 129 LEU A N 1
ATOM 1005 C CA . LEU A 1 129 ? 16.479 -0.046 -9.109 1.00 95.00 129 LEU A CA 1
ATOM 1006 C C . LEU A 1 129 ? 17.992 -0.052 -8.886 1.00 95.00 129 LEU A C 1
ATOM 1008 O O . LEU A 1 129 ? 18.706 0.644 -9.604 1.00 95.00 129 LEU A O 1
ATOM 1012 N N . VAL A 1 130 ? 18.484 -0.822 -7.916 1.00 95.38 130 VAL A N 1
ATOM 1013 C CA . VAL A 1 130 ? 19.921 -0.941 -7.633 1.00 95.38 130 VAL A CA 1
ATOM 1014 C C . VAL A 1 130 ? 20.653 -1.614 -8.792 1.00 95.38 130 VAL A C 1
ATOM 1016 O O . VAL A 1 130 ? 21.666 -1.091 -9.254 1.00 95.38 130 VAL A O 1
ATOM 1019 N N . GLN A 1 131 ? 20.131 -2.733 -9.298 1.00 93.69 131 GLN A N 1
ATOM 1020 C CA . GLN A 1 131 ? 20.716 -3.473 -10.422 1.00 93.69 131 GLN A CA 1
ATOM 1021 C C . GLN A 1 131 ? 20.811 -2.614 -11.688 1.00 93.69 131 GLN A C 1
ATOM 1023 O O . GLN A 1 131 ? 21.795 -2.693 -12.419 1.00 93.69 131 GLN A O 1
ATOM 1028 N N . ASN A 1 132 ? 19.836 -1.729 -11.895 1.00 90.69 132 ASN A N 1
ATOM 1029 C CA . ASN A 1 132 ? 19.805 -0.800 -13.021 1.00 90.69 132 ASN A CA 1
ATOM 1030 C C . ASN A 1 132 ? 20.520 0.539 -12.742 1.00 90.69 132 ASN A C 1
ATOM 1032 O O . ASN A 1 132 ? 20.398 1.470 -13.537 1.00 90.69 132 ASN A O 1
ATOM 1036 N N . GLY A 1 133 ? 21.241 0.678 -11.619 1.00 92.25 133 GLY A N 1
ATOM 1037 C CA . GLY A 1 133 ? 22.012 1.882 -11.277 1.00 92.25 133 GLY A CA 1
ATOM 1038 C C . GLY A 1 133 ? 21.167 3.129 -10.971 1.00 92.25 133 GLY A C 1
ATOM 1039 O O . GLY A 1 133 ? 21.656 4.253 -11.082 1.00 92.25 133 GLY A O 1
ATOM 1040 N N . ARG A 1 134 ? 19.894 2.948 -10.600 1.00 90.94 134 ARG A N 1
ATOM 1041 C CA . ARG A 1 134 ? 18.866 3.997 -10.432 1.00 90.94 134 ARG A CA 1
ATOM 1042 C C . ARG A 1 134 ? 18.459 4.261 -8.997 1.00 90.94 134 ARG A C 1
ATOM 1044 O O . ARG A 1 134 ? 17.582 5.082 -8.752 1.00 90.94 134 ARG A O 1
ATOM 1051 N N . GLN A 1 135 ? 19.113 3.632 -8.030 1.00 92.81 135 GLN A N 1
ATOM 1052 C CA . GLN A 1 135 ? 18.794 3.787 -6.614 1.00 92.81 135 GLN A CA 1
ATOM 1053 C C . GLN A 1 135 ? 18.815 5.246 -6.129 1.00 92.81 135 GLN A C 1
ATOM 1055 O O . GLN A 1 135 ? 18.108 5.567 -5.182 1.00 92.81 135 GLN A O 1
ATOM 1060 N N . ARG A 1 136 ? 19.598 6.125 -6.779 1.00 93.19 136 ARG A N 1
ATOM 1061 C CA . ARG A 1 136 ? 19.679 7.566 -6.466 1.00 93.19 136 ARG A CA 1
ATOM 1062 C C . ARG A 1 136 ? 18.611 8.422 -7.153 1.00 93.19 136 ARG A C 1
ATOM 1064 O O . ARG A 1 136 ? 18.426 9.569 -6.764 1.00 93.19 136 ARG A O 1
ATOM 1071 N N . SER A 1 137 ? 17.920 7.876 -8.150 1.00 94.19 137 SER A N 1
ATOM 1072 C CA . SER A 1 137 ? 16.811 8.526 -8.859 1.00 94.19 137 SER A CA 1
ATOM 1073 C C . SER A 1 137 ? 15.457 8.228 -8.215 1.00 94.19 137 SER A C 1
ATOM 1075 O O . SER A 1 137 ? 14.426 8.549 -8.793 1.00 94.19 137 SER A O 1
ATOM 1077 N N . TRP A 1 138 ? 15.450 7.597 -7.040 1.00 96.06 138 TRP A N 1
ATOM 1078 C CA . TRP A 1 138 ? 14.248 7.220 -6.313 1.00 96.06 138 TRP A CA 1
ATOM 1079 C C . TRP A 1 138 ? 14.348 7.669 -4.858 1.00 96.06 138 TRP A C 1
ATOM 1081 O O . TRP A 1 138 ? 15.393 7.525 -4.221 1.00 96.06 138 TRP A O 1
ATOM 1091 N N . GLU A 1 139 ? 13.259 8.221 -4.343 1.00 94.94 139 GLU A N 1
ATOM 1092 C CA . GLU A 1 139 ? 13.050 8.535 -2.939 1.00 94.94 139 GLU A CA 1
ATOM 1093 C C . GLU A 1 139 ? 12.233 7.434 -2.275 1.00 94.94 139 GLU A C 1
ATOM 1095 O O . GLU A 1 139 ? 11.085 7.197 -2.650 1.00 94.94 139 GLU A O 1
ATOM 1100 N N . ASP A 1 140 ? 12.811 6.808 -1.252 1.00 93.44 140 ASP A N 1
ATOM 1101 C CA . ASP A 1 140 ? 12.057 5.997 -0.304 1.00 93.44 140 ASP A CA 1
ATOM 1102 C C . ASP A 1 140 ? 11.287 6.945 0.626 1.00 93.44 140 ASP A C 1
ATOM 1104 O O . ASP A 1 140 ? 11.879 7.599 1.484 1.00 93.44 140 ASP A O 1
ATOM 1108 N N . ILE A 1 141 ? 9.972 7.051 0.426 1.00 92.25 141 ILE A N 1
ATOM 1109 C CA . ILE A 1 141 ? 9.084 7.849 1.286 1.00 92.25 141 ILE A CA 1
ATOM 1110 C C . ILE A 1 141 ? 8.618 7.004 2.479 1.00 92.25 141 ILE A C 1
ATOM 1112 O O . ILE A 1 141 ? 8.472 7.521 3.588 1.00 92.25 141 ILE A O 1
ATOM 1116 N N . GLY A 1 142 ? 8.408 5.703 2.260 1.00 89.25 142 GLY A N 1
ATOM 1117 C CA . GLY A 1 142 ? 7.971 4.769 3.293 1.00 89.25 142 GLY A CA 1
ATOM 1118 C C . GLY A 1 142 ? 6.599 5.147 3.847 1.00 89.25 142 GLY A C 1
ATOM 1119 O O . GLY A 1 142 ? 5.671 5.395 3.081 1.00 89.25 142 GLY A O 1
ATOM 1120 N N . THR A 1 143 ? 6.497 5.227 5.171 1.00 87.25 143 THR A N 1
ATOM 1121 C CA . THR A 1 143 ? 5.240 5.411 5.914 1.00 87.25 143 THR A CA 1
ATOM 1122 C C . THR A 1 143 ? 4.973 6.868 6.305 1.00 87.25 143 THR A C 1
ATOM 1124 O O . THR A 1 143 ? 4.296 7.139 7.294 1.00 87.25 143 THR A O 1
ATOM 1127 N N . ALA A 1 144 ? 5.575 7.836 5.609 1.00 85.50 144 ALA A N 1
ATOM 1128 C CA . ALA A 1 144 ? 5.392 9.245 5.944 1.00 85.50 144 ALA A CA 1
ATOM 1129 C C . ALA A 1 144 ? 3.930 9.676 5.737 1.00 85.50 144 ALA A C 1
ATOM 1131 O O . ALA A 1 144 ? 3.385 9.514 4.644 1.00 85.50 144 ALA A O 1
ATOM 1132 N N . THR A 1 145 ? 3.326 10.295 6.755 1.00 88.50 145 THR A N 1
ATOM 1133 C CA . THR A 1 145 ? 1.950 10.799 6.680 1.00 88.50 145 THR A CA 1
ATOM 1134 C C . THR A 1 145 ? 1.804 11.824 5.552 1.00 88.50 145 THR A C 1
ATOM 1136 O O . THR A 1 145 ? 2.503 12.845 5.513 1.00 88.50 145 THR A O 1
ATOM 1139 N N . ARG A 1 146 ? 0.859 11.583 4.643 1.00 90.12 146 ARG A N 1
ATOM 1140 C CA . ARG A 1 146 ? 0.437 12.521 3.599 1.00 90.12 146 ARG A CA 1
ATOM 1141 C C . ARG A 1 146 ? -0.900 13.127 3.973 1.00 90.12 146 ARG A C 1
ATOM 1143 O O . ARG A 1 146 ? -1.786 12.424 4.439 1.00 90.12 146 ARG A O 1
ATOM 1150 N N . ARG A 1 147 ? -1.033 14.439 3.797 1.00 86.38 147 ARG A N 1
ATOM 1151 C CA . ARG A 1 147 ? -2.234 15.197 4.166 1.00 86.38 147 ARG A CA 1
ATOM 1152 C C . ARG A 1 147 ? -2.781 15.926 2.953 1.00 86.38 147 ARG A C 1
ATOM 1154 O O . ARG A 1 147 ? -1.997 16.397 2.129 1.00 86.38 147 ARG A O 1
ATOM 1161 N N . ALA A 1 148 ? -4.106 16.034 2.884 1.00 79.50 148 ALA A N 1
ATOM 1162 C CA . ALA A 1 148 ? -4.790 16.797 1.840 1.00 79.50 148 ALA A CA 1
ATOM 1163 C C . ALA A 1 148 ? -4.371 18.280 1.867 1.00 79.50 148 ALA A C 1
ATOM 1165 O O . ALA A 1 148 ? -4.109 18.876 0.826 1.00 79.50 148 ALA A O 1
ATOM 1166 N N . GLU A 1 149 ? -4.216 18.843 3.070 1.00 78.12 149 GLU A N 1
ATOM 1167 C CA . GLU A 1 149 ? -3.675 20.185 3.294 1.00 78.12 149 GLU A CA 1
ATOM 1168 C C . GLU A 1 149 ? -2.420 20.115 4.180 1.00 78.12 149 GLU A C 1
ATOM 1170 O O . GLU A 1 149 ? -2.423 19.550 5.279 1.00 78.12 149 GLU A O 1
ATOM 1175 N N . GLN A 1 150 ? -1.308 20.682 3.699 1.00 67.19 150 GLN A N 1
ATOM 1176 C CA . GLN A 1 150 ? -0.049 20.699 4.447 1.00 67.19 150 GLN A CA 1
ATOM 1177 C C . GLN A 1 150 ? -0.164 21.570 5.703 1.00 67.19 150 GLN A C 1
ATOM 1179 O O . GLN A 1 150 ? -0.669 22.684 5.647 1.00 67.19 150 GLN A O 1
ATOM 1184 N N . GLY A 1 151 ? 0.371 21.089 6.829 1.00 63.28 151 GLY A N 1
ATOM 1185 C CA . GLY A 1 151 ? 0.409 21.866 8.074 1.00 63.28 151 GLY A CA 1
ATOM 1186 C C . GLY A 1 151 ? -0.904 21.891 8.861 1.00 63.28 151 GLY A C 1
ATOM 1187 O O . GLY A 1 151 ? -1.031 22.710 9.767 1.00 63.28 151 GLY A O 1
ATOM 1188 N N . HIS A 1 152 ? -1.841 20.984 8.565 1.00 66.38 152 HIS A N 1
ATOM 1189 C CA . HIS A 1 152 ? -3.097 20.820 9.301 1.00 66.38 152 HIS A CA 1
ATOM 1190 C C . HIS A 1 152 ? -3.089 19.532 10.153 1.00 66.38 152 HIS A C 1
ATOM 1192 O O . HIS A 1 152 ? -3.540 18.481 9.685 1.00 66.38 152 HIS A O 1
ATOM 1198 N N . PRO A 1 153 ? -2.556 19.571 11.397 1.00 69.81 153 PRO A N 1
ATOM 1199 C CA . PRO A 1 153 ? -2.752 18.502 12.378 1.00 69.81 153 PRO A CA 1
ATOM 1200 C C . PRO A 1 153 ? -4.240 18.213 12.582 1.00 69.81 153 PRO A C 1
ATOM 1202 O O . PRO A 1 153 ? -5.061 19.127 12.489 1.00 69.81 153 PRO A O 1
ATOM 1205 N N . GLY A 1 154 ? -4.594 16.955 12.846 1.00 68.00 154 GLY A N 1
ATOM 1206 C CA . GLY A 1 154 ? -5.995 16.582 13.043 1.00 68.00 154 GLY A CA 1
ATOM 1207 C C . GLY A 1 154 ? -6.869 16.600 11.779 1.00 68.00 154 GLY A C 1
ATOM 1208 O O . GLY A 1 154 ? -8.071 16.375 11.888 1.00 68.00 154 GLY A O 1
ATOM 1209 N N . GLY A 1 155 ? -6.301 16.893 10.603 1.00 78.75 155 GLY A N 1
ATOM 1210 C CA . GLY A 1 155 ? -7.002 16.896 9.315 1.00 78.75 155 GLY A CA 1
ATOM 1211 C C . GLY A 1 155 ? -6.816 15.607 8.511 1.00 78.75 155 GLY A C 1
ATOM 1212 O O . GLY A 1 155 ? -6.042 14.727 8.897 1.00 78.75 155 GLY A O 1
ATOM 1213 N N . ASP A 1 156 ? -7.503 15.531 7.367 1.00 86.12 156 ASP A N 1
ATOM 1214 C CA . ASP A 1 156 ? -7.461 14.386 6.450 1.00 86.12 156 ASP A CA 1
ATOM 1215 C C . ASP A 1 156 ? -6.024 14.032 6.060 1.00 86.12 156 ASP A C 1
ATOM 1217 O O . ASP A 1 156 ? -5.260 14.855 5.539 1.00 86.12 156 ASP A O 1
ATOM 1221 N N . GLY A 1 157 ? -5.666 12.776 6.290 1.00 89.88 157 GLY A N 1
ATOM 1222 C CA . GLY A 1 157 ? -4.350 12.262 5.969 1.00 89.88 157 GLY A CA 1
ATOM 1223 C C . GLY A 1 157 ? -4.276 10.753 6.090 1.00 89.88 157 GLY A C 1
ATOM 1224 O O . GLY A 1 157 ? -5.196 10.124 6.610 1.00 89.88 157 GLY A O 1
ATOM 1225 N N . GLY A 1 158 ? -3.178 10.198 5.598 1.00 88.94 158 GLY A N 1
ATOM 1226 C CA . GLY A 1 158 ? -2.931 8.767 5.597 1.00 88.94 158 GLY A CA 1
ATOM 1227 C C . GLY A 1 158 ? -1.456 8.420 5.467 1.00 88.94 158 GLY A C 1
ATOM 1228 O O . GLY A 1 158 ? -0.636 9.246 5.052 1.00 88.94 158 GLY A O 1
ATOM 1229 N N . GLU A 1 159 ? -1.124 7.204 5.869 1.00 92.12 159 GLU A N 1
ATOM 1230 C CA . GLU A 1 159 ? 0.221 6.631 5.904 1.00 92.12 159 GLU A CA 1
ATOM 1231 C C . GLU A 1 159 ? 0.184 5.350 5.072 1.00 92.12 159 GLU A C 1
ATOM 1233 O O . GLU A 1 159 ? -0.487 4.410 5.472 1.00 92.12 159 GLU A O 1
ATOM 1238 N N . GLY A 1 160 ? 0.872 5.312 3.927 1.00 90.56 160 GLY A N 1
ATOM 1239 C CA . GLY A 1 160 ? 0.906 4.089 3.118 1.00 90.56 160 GLY A CA 1
ATOM 1240 C C . GLY A 1 160 ? 1.922 3.090 3.653 1.00 90.56 160 GLY A C 1
ATOM 1241 O O . GLY A 1 160 ? 2.935 3.498 4.235 1.00 90.56 160 GLY A O 1
ATOM 1242 N N . ASP A 1 161 ? 1.700 1.798 3.427 1.00 95.44 161 ASP A N 1
ATOM 1243 C CA . ASP A 1 161 ? 2.591 0.761 3.958 1.00 95.44 161 ASP A CA 1
ATOM 1244 C C . ASP A 1 161 ? 3.995 0.823 3.338 1.00 95.44 161 ASP A C 1
ATOM 1246 O O . ASP A 1 161 ? 5.023 0.702 4.017 1.00 95.44 161 ASP A O 1
ATOM 1250 N N . SER A 1 162 ? 4.075 1.044 2.025 1.00 97.00 162 SER A N 1
ATOM 1251 C CA . SER A 1 162 ? 5.331 1.331 1.329 1.00 97.00 162 SER A CA 1
ATOM 1252 C C . SER A 1 162 ? 5.120 2.281 0.169 1.00 97.00 162 SER A C 1
ATOM 1254 O O . SER A 1 162 ? 4.373 2.003 -0.764 1.00 97.00 162 SER A O 1
ATOM 1256 N N . THR A 1 163 ? 5.820 3.413 0.206 1.00 96.94 163 THR A N 1
ATOM 1257 C CA . THR A 1 163 ? 5.661 4.454 -0.807 1.00 96.94 163 THR A CA 1
ATOM 1258 C C . THR A 1 163 ? 6.996 5.002 -1.288 1.00 96.94 163 THR A C 1
ATOM 1260 O O . THR A 1 163 ? 8.004 4.996 -0.572 1.00 96.94 163 THR A O 1
ATOM 1263 N N . GLY A 1 164 ? 7.003 5.510 -2.518 1.00 96.31 164 GLY A N 1
ATOM 1264 C CA . GLY A 1 164 ? 8.175 6.154 -3.091 1.00 96.31 164 GLY A CA 1
ATOM 1265 C C . GLY A 1 164 ? 7.868 6.944 -4.354 1.00 96.31 164 GLY A C 1
ATOM 1266 O O . GLY A 1 164 ? 6.765 6.891 -4.907 1.00 96.31 164 GLY A O 1
ATOM 1267 N N . GLY A 1 165 ? 8.856 7.708 -4.803 1.00 96.31 165 GLY A N 1
ATOM 1268 C CA . GLY A 1 165 ? 8.726 8.513 -6.010 1.00 96.31 165 GLY A CA 1
ATOM 1269 C C . GLY A 1 165 ? 10.066 8.894 -6.632 1.00 96.31 165 GLY A C 1
ATOM 1270 O O . GLY A 1 165 ? 11.119 8.714 -6.022 1.00 96.31 165 GLY A O 1
ATOM 1271 N N . PRO A 1 166 ? 10.048 9.429 -7.858 1.00 96.56 166 PRO A N 1
ATOM 1272 C CA . PRO A 1 166 ? 11.256 9.735 -8.603 1.00 96.56 166 PRO A CA 1
ATOM 1273 C C . PRO A 1 166 ? 11.923 11.021 -8.111 1.00 96.56 166 PRO A C 1
ATOM 1275 O O . PRO A 1 166 ? 11.262 11.986 -7.725 1.00 96.56 166 PRO A O 1
ATOM 1278 N N . LYS A 1 167 ? 13.255 11.054 -8.175 1.00 93.44 167 LYS A N 1
ATOM 1279 C CA . LYS A 1 167 ? 14.056 12.268 -8.009 1.00 93.44 167 LYS A CA 1
ATOM 1280 C C . LYS A 1 167 ? 14.629 12.704 -9.363 1.00 93.44 167 LYS A C 1
ATOM 1282 O O . LYS A 1 167 ? 15.228 11.864 -10.041 1.00 93.44 167 LYS A O 1
ATOM 1287 N N . PRO A 1 168 ? 14.587 14.012 -9.679 1.00 91.19 168 PRO A N 1
ATOM 1288 C CA . PRO A 1 168 ? 14.136 15.116 -8.819 1.00 91.19 168 PRO A CA 1
ATOM 1289 C C . PRO A 1 168 ? 12.624 15.420 -8.871 1.00 91.19 168 PRO A C 1
ATOM 1291 O O . PRO A 1 168 ? 12.162 16.250 -8.095 1.00 91.19 168 PRO A O 1
ATOM 1294 N N . GLU A 1 169 ? 11.843 14.777 -9.742 1.00 92.19 169 GLU A N 1
ATOM 1295 C CA . GLU A 1 169 ? 10.460 15.160 -10.084 1.00 92.19 169 GLU A CA 1
ATOM 1296 C C . GLU A 1 169 ? 9.479 15.141 -8.892 1.00 92.19 169 GLU A C 1
ATOM 1298 O O . GLU A 1 169 ? 8.441 15.814 -8.921 1.00 92.19 169 GLU A O 1
ATOM 1303 N N . ARG A 1 170 ? 9.799 14.378 -7.839 1.00 90.50 170 ARG A N 1
ATOM 1304 C CA . ARG A 1 170 ? 9.094 14.315 -6.547 1.00 90.50 170 ARG A CA 1
ATOM 1305 C C . ARG A 1 170 ? 10.030 14.446 -5.341 1.00 90.50 170 ARG A C 1
ATOM 1307 O O . ARG A 1 170 ? 9.638 14.101 -4.237 1.00 90.50 170 ARG A O 1
ATOM 1314 N N . GLY A 1 171 ? 11.230 15.001 -5.519 1.00 79.88 171 GLY A N 1
ATOM 1315 C CA . GLY A 1 171 ? 12.258 15.079 -4.470 1.00 79.88 171 GLY A CA 1
ATOM 1316 C C . GLY A 1 171 ? 12.031 16.124 -3.367 1.00 79.88 171 GLY A C 1
ATOM 1317 O O . GLY A 1 171 ? 12.961 16.423 -2.617 1.00 79.88 171 GLY A O 1
ATOM 1318 N N . ASN A 1 172 ? 10.850 16.746 -3.302 1.00 83.88 172 ASN A N 1
ATOM 1319 C CA . ASN A 1 172 ? 10.559 17.844 -2.381 1.00 83.88 172 ASN A CA 1
ATOM 1320 C C . ASN A 1 172 ? 9.908 17.303 -1.102 1.00 83.88 172 ASN A C 1
ATOM 1322 O O . ASN A 1 172 ? 9.046 16.423 -1.163 1.00 83.88 172 ASN A O 1
ATOM 1326 N N . ASN A 1 173 ? 10.208 17.913 0.048 1.00 81.75 173 ASN A N 1
ATOM 1327 C CA . ASN A 1 173 ? 9.498 17.603 1.290 1.00 81.75 173 ASN A CA 1
ATOM 1328 C C . ASN A 1 173 ? 7.984 17.774 1.101 1.00 81.75 173 ASN A C 1
ATOM 1330 O O . ASN A 1 173 ? 7.517 18.800 0.610 1.00 81.75 173 ASN A O 1
ATOM 1334 N N . GLY A 1 174 ? 7.215 16.763 1.501 1.00 84.25 174 GLY A N 1
ATOM 1335 C CA . GLY A 1 174 ? 5.757 16.798 1.370 1.00 84.25 174 GLY A CA 1
ATOM 1336 C C . GLY A 1 174 ? 5.204 16.383 -0.002 1.00 84.25 174 GLY A C 1
ATOM 1337 O O . GLY A 1 174 ? 3.987 16.282 -0.114 1.00 84.25 174 GLY A O 1
ATOM 1338 N N . ALA A 1 175 ? 6.039 16.100 -1.012 1.00 90.12 175 ALA A N 1
ATOM 1339 C CA . ALA A 1 175 ? 5.566 15.635 -2.321 1.00 90.12 175 ALA A CA 1
ATOM 1340 C C . ALA A 1 175 ? 4.881 14.262 -2.233 1.00 90.12 175 ALA A C 1
ATOM 1342 O O . ALA A 1 175 ? 5.361 13.371 -1.534 1.00 90.12 175 ALA A O 1
ATOM 1343 N N . TRP A 1 176 ? 3.777 14.080 -2.961 1.00 93.94 176 TRP A N 1
ATOM 1344 C CA . TRP A 1 176 ? 3.094 12.788 -3.039 1.00 93.94 176 TRP A CA 1
ATOM 1345 C C . TRP A 1 176 ? 3.951 11.747 -3.784 1.00 93.94 176 TRP A C 1
ATOM 1347 O O . TRP A 1 176 ? 4.639 12.107 -4.747 1.00 93.94 176 TRP A O 1
ATOM 1357 N N . PRO A 1 177 ? 3.917 10.469 -3.362 1.00 95.81 177 PRO A N 1
ATOM 1358 C CA . PRO A 1 177 ? 4.592 9.384 -4.070 1.00 95.81 177 PRO A CA 1
ATOM 1359 C C . PRO A 1 177 ? 3.987 9.159 -5.464 1.00 95.81 177 PRO A C 1
ATOM 1361 O O . PRO A 1 177 ? 2.871 9.593 -5.741 1.00 95.81 177 PRO A O 1
ATOM 1364 N N . THR A 1 178 ? 4.705 8.447 -6.336 1.00 96.88 178 THR A N 1
ATOM 1365 C CA . THR A 1 178 ? 4.132 7.907 -7.586 1.00 96.88 178 THR A CA 1
ATOM 1366 C C . THR A 1 178 ? 3.735 6.442 -7.446 1.00 96.88 178 THR A C 1
ATOM 1368 O O . THR A 1 178 ? 2.804 6.015 -8.128 1.00 96.88 178 THR A O 1
ATOM 1371 N N . LEU A 1 179 ? 4.399 5.705 -6.548 1.00 97.88 179 LEU A N 1
ATOM 1372 C CA . LEU A 1 179 ? 4.093 4.326 -6.178 1.00 97.88 179 LEU A CA 1
ATOM 1373 C C . LEU A 1 179 ? 3.631 4.262 -4.724 1.00 97.88 179 LEU A C 1
ATOM 1375 O O . LEU A 1 179 ? 4.343 4.717 -3.824 1.00 97.88 179 LEU A O 1
ATOM 1379 N N . VAL A 1 180 ? 2.481 3.635 -4.515 1.00 98.25 180 VAL A N 1
ATOM 1380 C CA . VAL A 1 180 ? 1.966 3.233 -3.206 1.00 98.25 180 VAL A CA 1
ATOM 1381 C C . VAL A 1 180 ? 1.724 1.728 -3.229 1.00 98.25 180 VAL A C 1
ATOM 1383 O O . VAL A 1 180 ? 1.206 1.203 -4.213 1.00 98.25 180 VAL A O 1
ATOM 1386 N N . ILE A 1 181 ? 2.116 1.038 -2.165 1.00 98.38 181 ILE A N 1
ATOM 1387 C CA . ILE A 1 181 ? 1.758 -0.352 -1.899 1.00 98.38 181 ILE A CA 1
ATOM 1388 C C . ILE A 1 181 ? 0.983 -0.365 -0.588 1.00 98.38 181 ILE A C 1
ATOM 1390 O O . ILE A 1 181 ? 1.503 0.161 0.394 1.00 98.38 181 ILE A O 1
ATOM 1394 N N . GLU A 1 182 ? -0.205 -0.964 -0.601 1.00 97.94 182 GLU A N 1
ATOM 1395 C CA . GLU A 1 182 ? -1.011 -1.251 0.589 1.00 97.94 182 GLU A CA 1
ATOM 1396 C C . GLU A 1 182 ? -1.217 -2.752 0.722 1.00 97.94 182 GLU A C 1
ATOM 1398 O O . GLU A 1 182 ? -1.373 -3.468 -0.278 1.00 97.94 182 GLU A O 1
ATOM 1403 N N . SER A 1 183 ? -1.216 -3.232 1.956 1.00 96.44 183 SER A N 1
ATOM 1404 C CA . SER A 1 183 ? -1.349 -4.642 2.279 1.00 96.44 183 SER A CA 1
ATOM 1405 C C . SER A 1 183 ? -2.466 -4.912 3.269 1.00 96.44 183 SER A C 1
ATOM 1407 O O . SER A 1 183 ? -2.751 -4.102 4.138 1.00 96.44 183 SER A O 1
ATOM 1409 N N . GLY A 1 184 ? -3.085 -6.082 3.130 1.00 94.50 184 GLY A N 1
ATOM 1410 C CA . GLY A 1 184 ? -4.148 -6.528 4.022 1.00 94.50 184 GLY A CA 1
ATOM 1411 C C . GLY A 1 184 ? -4.122 -8.038 4.223 1.00 94.50 184 GLY A C 1
ATOM 1412 O O . GLY A 1 184 ? -4.204 -8.792 3.252 1.00 94.50 184 GLY A O 1
ATOM 1413 N N . ASP A 1 185 ? -4.045 -8.509 5.463 1.00 89.56 185 ASP A N 1
ATOM 1414 C CA . ASP A 1 185 ? -4.257 -9.908 5.847 1.00 89.56 185 ASP A CA 1
ATOM 1415 C C . ASP A 1 185 ? -5.666 -10.124 6.423 1.00 89.56 185 ASP A C 1
ATOM 1417 O O . ASP A 1 185 ? -6.393 -11.007 5.963 1.00 89.56 185 ASP A O 1
ATOM 1421 N N . SER A 1 186 ? -6.110 -9.249 7.319 1.00 91.50 186 SER A N 1
ATOM 1422 C CA . SER A 1 186 ? -7.447 -9.215 7.907 1.00 91.50 186 SER A CA 1
ATOM 1423 C C . SER A 1 186 ? -8.303 -8.109 7.298 1.00 91.50 186 SER A C 1
ATOM 1425 O O . SER A 1 186 ? -9.526 -8.244 7.243 1.00 91.50 186 SER A O 1
ATOM 1427 N N . GLU A 1 187 ? -7.667 -7.065 6.758 1.00 92.50 187 GLU A N 1
ATOM 1428 C CA . GLU A 1 187 ? -8.334 -6.075 5.924 1.00 92.50 187 GLU A CA 1
ATOM 1429 C C . GLU A 1 187 ? -8.964 -6.733 4.686 1.00 92.50 187 GLU A C 1
ATOM 1431 O O . GLU A 1 187 ? -8.375 -7.605 4.030 1.00 92.50 187 GLU A O 1
ATOM 1436 N N . SER A 1 188 ? -10.193 -6.319 4.375 1.00 92.31 188 SER A N 1
ATOM 1437 C CA . SER A 1 188 ? -10.934 -6.794 3.208 1.00 92.31 188 SER A CA 1
ATOM 1438 C C . SER A 1 188 ? -10.381 -6.205 1.911 1.00 92.31 188 SER A C 1
ATOM 1440 O O . SER A 1 188 ? -9.847 -5.095 1.889 1.00 92.31 188 SER A O 1
ATOM 1442 N N . LEU A 1 189 ? -10.580 -6.896 0.785 1.00 94.38 189 LEU A N 1
ATOM 1443 C CA . LEU A 1 189 ? -10.208 -6.320 -0.512 1.00 94.38 189 LEU A CA 1
ATOM 1444 C C . LEU A 1 189 ? -11.029 -5.052 -0.823 1.00 94.38 189 LEU A C 1
ATOM 1446 O O . LEU A 1 189 ? -10.537 -4.133 -1.477 1.00 94.38 189 LEU A O 1
ATOM 1450 N N . GLY A 1 190 ? -12.268 -4.986 -0.324 1.00 94.44 190 GLY A N 1
ATOM 1451 C CA . GLY A 1 190 ? -13.124 -3.806 -0.441 1.00 94.44 190 GLY A CA 1
ATOM 1452 C C . GLY A 1 190 ? -12.568 -2.560 0.260 1.00 94.44 190 GLY A C 1
ATOM 1453 O O . GLY A 1 190 ? -12.668 -1.467 -0.300 1.00 94.44 190 GLY A O 1
ATOM 1454 N N . GLU A 1 191 ? -11.954 -2.710 1.437 1.00 93.56 191 GLU A N 1
ATOM 1455 C CA . GLU A 1 191 ? -11.305 -1.592 2.143 1.00 93.56 191 GLU A CA 1
ATOM 1456 C C . GLU A 1 191 ? -9.999 -1.171 1.460 1.00 93.56 191 GLU A C 1
ATOM 1458 O O . GLU A 1 191 ? -9.828 0.015 1.170 1.00 93.56 191 GLU A O 1
ATOM 1463 N N . LEU A 1 192 ? -9.197 -2.129 0.987 1.00 96.06 192 LEU A N 1
ATOM 1464 C CA . LEU A 1 192 ? -8.022 -1.831 0.161 1.00 96.06 192 LEU A CA 1
ATOM 1465 C C . LEU A 1 192 ? -8.393 -1.050 -1.118 1.00 96.06 192 LEU A C 1
ATOM 1467 O O . LEU A 1 192 ? -7.670 -0.149 -1.556 1.00 96.06 192 LEU A O 1
ATOM 1471 N N . HIS A 1 193 ? -9.553 -1.328 -1.730 1.00 96.50 193 HIS A N 1
ATOM 1472 C CA . HIS A 1 193 ? -10.075 -0.508 -2.835 1.00 96.50 193 HIS A CA 1
ATOM 1473 C C . HIS A 1 193 ? -10.444 0.911 -2.397 1.00 96.50 193 HIS A C 1
ATOM 1475 O O . HIS A 1 193 ? -10.287 1.848 -3.184 1.00 96.50 193 HIS A O 1
ATOM 1481 N N . ASN A 1 194 ? -10.965 1.095 -1.184 1.00 93.69 194 ASN A N 1
ATOM 1482 C CA . ASN A 1 194 ? -11.259 2.423 -0.647 1.00 93.69 194 ASN A CA 1
ATOM 1483 C C . ASN A 1 194 ? -9.975 3.227 -0.436 1.00 93.69 194 ASN A C 1
ATOM 1485 O O . ASN A 1 194 ? -9.942 4.410 -0.788 1.00 93.69 194 ASN A O 1
ATOM 1489 N N . ASP A 1 195 ? -8.920 2.585 0.052 1.00 94.31 195 ASP A N 1
ATOM 1490 C CA . ASP A 1 195 ? -7.624 3.226 0.253 1.00 94.31 195 ASP A CA 1
ATOM 1491 C C . ASP A 1 195 ? -6.948 3.564 -1.073 1.00 94.31 195 ASP A C 1
ATOM 1493 O O . ASP A 1 195 ? -6.505 4.698 -1.269 1.00 94.31 195 ASP A O 1
ATOM 1497 N N . MET A 1 196 ? -7.003 2.661 -2.056 1.00 95.62 196 MET A N 1
ATOM 1498 C CA . MET A 1 196 ? -6.580 2.957 -3.427 1.00 95.62 196 MET A CA 1
ATOM 1499 C C . MET A 1 196 ? -7.272 4.205 -3.988 1.00 95.62 196 MET A C 1
ATOM 1501 O O . MET A 1 196 ? -6.599 5.109 -4.489 1.00 95.62 196 MET A O 1
ATOM 1505 N N . ARG A 1 197 ? -8.605 4.300 -3.874 1.00 94.19 197 ARG A N 1
ATOM 1506 C CA . ARG A 1 197 ? -9.346 5.483 -4.343 1.00 94.19 197 ARG A CA 1
ATOM 1507 C C . ARG A 1 197 ? -8.893 6.743 -3.618 1.00 94.19 197 ARG A C 1
ATOM 1509 O O . ARG A 1 197 ? -8.728 7.775 -4.265 1.00 94.19 197 ARG A O 1
ATOM 1516 N N . TRP A 1 198 ? -8.683 6.654 -2.304 1.00 93.31 198 TRP A N 1
ATOM 1517 C CA . TRP A 1 198 ? -8.238 7.781 -1.493 1.00 93.31 198 TRP A CA 1
ATOM 1518 C C . TRP A 1 198 ? -6.865 8.298 -1.928 1.00 93.31 198 TRP A C 1
ATOM 1520 O O . TRP A 1 198 ? -6.708 9.513 -2.058 1.00 93.31 198 TRP A O 1
ATOM 1530 N N . TRP A 1 199 ? -5.898 7.417 -2.207 1.00 94.94 199 TRP A N 1
ATOM 1531 C CA . TRP A 1 199 ? -4.572 7.822 -2.683 1.00 94.94 199 TRP A CA 1
ATOM 1532 C C . TRP A 1 199 ? -4.635 8.591 -3.995 1.00 94.94 199 TRP A C 1
ATOM 1534 O O . TRP A 1 199 ? -4.019 9.652 -4.116 1.00 94.94 199 TRP A O 1
ATOM 1544 N N . PHE A 1 200 ? -5.404 8.098 -4.966 1.00 93.69 200 PHE A N 1
ATOM 1545 C CA . PHE A 1 200 ? -5.568 8.791 -6.241 1.00 93.69 200 PHE A CA 1
ATOM 1546 C C . PHE A 1 200 ? -6.284 10.135 -6.067 1.00 93.69 200 PHE A C 1
ATOM 1548 O O . PHE A 1 200 ? -5.742 11.167 -6.461 1.00 93.69 200 PHE A O 1
ATOM 1555 N N . SER A 1 201 ? -7.448 10.164 -5.409 1.00 90.50 201 SER A N 1
ATOM 1556 C CA . SER A 1 201 ? -8.245 11.392 -5.304 1.00 90.50 201 SER A CA 1
ATOM 1557 C C . SER A 1 201 ? -7.595 12.462 -4.426 1.00 90.50 201 SER A C 1
ATOM 1559 O O . SER A 1 201 ? -7.606 13.640 -4.769 1.00 90.50 201 SER A O 1
ATOM 1561 N N . THR A 1 202 ? -7.024 12.074 -3.284 1.00 90.69 202 THR A N 1
ATOM 1562 C CA . THR A 1 202 ? -6.494 13.028 -2.293 1.00 90.69 202 THR A CA 1
ATOM 1563 C C . THR A 1 202 ? -5.155 13.606 -2.724 1.00 90.69 202 THR A C 1
ATOM 1565 O O . THR A 1 202 ? -4.838 14.747 -2.397 1.00 90.69 202 THR A O 1
ATOM 1568 N N . SER A 1 203 ? -4.382 12.850 -3.507 1.00 90.94 203 SER A N 1
ATOM 1569 C CA . SER A 1 203 ? -3.125 13.341 -4.066 1.00 90.94 203 SER A CA 1
ATOM 1570 C C . SER A 1 203 ? -3.303 14.284 -5.259 1.00 90.94 203 SER A C 1
ATOM 1572 O O . SER A 1 203 ? -2.297 14.713 -5.824 1.00 90.94 203 SER A O 1
ATOM 1574 N N . ASP A 1 204 ? -4.539 14.609 -5.659 1.00 90.00 204 ASP A N 1
ATOM 1575 C CA . ASP A 1 204 ? -4.844 15.266 -6.940 1.00 90.00 204 ASP A CA 1
ATOM 1576 C C . ASP A 1 204 ? -4.200 14.500 -8.107 1.00 90.00 204 ASP A C 1
ATOM 1578 O O . ASP A 1 204 ? -3.476 15.047 -8.944 1.00 90.00 204 ASP A O 1
ATOM 1582 N N . HIS A 1 205 ? -4.391 13.176 -8.094 1.00 90.81 205 HIS A N 1
ATOM 1583 C CA . HIS A 1 205 ? -3.885 12.251 -9.101 1.00 90.81 205 HIS A CA 1
ATOM 1584 C C . HIS A 1 205 ? -2.352 12.288 -9.253 1.00 90.81 205 HIS A C 1
ATOM 1586 O O . HIS A 1 205 ? -1.812 11.984 -10.320 1.00 90.81 205 HIS A O 1
ATOM 1592 N N . GLN A 1 206 ? -1.606 12.697 -8.220 1.00 92.69 206 GLN A N 1
ATOM 1593 C CA . GLN A 1 206 ? -0.138 12.689 -8.244 1.00 92.69 206 GLN A CA 1
ATOM 1594 C C . GLN A 1 206 ? 0.441 11.290 -8.027 1.00 92.69 206 GLN A C 1
ATOM 1596 O O . GLN A 1 206 ? 1.503 11.003 -8.588 1.00 92.69 206 GLN A O 1
ATOM 1601 N N . VAL A 1 207 ? -0.266 10.438 -7.279 1.00 95.25 207 VAL A N 1
ATOM 1602 C CA . VAL A 1 207 ? -0.036 8.988 -7.252 1.00 95.25 207 VAL A CA 1
ATOM 1603 C C . VAL A 1 207 ? -0.400 8.410 -8.616 1.00 95.25 207 VAL A C 1
ATOM 1605 O O . VAL A 1 207 ? -1.404 8.800 -9.206 1.00 95.25 207 VAL A O 1
ATOM 1608 N N . LYS A 1 208 ? 0.433 7.508 -9.147 1.00 96.19 208 LYS A N 1
ATOM 1609 C CA . LYS A 1 208 ? 0.254 6.934 -10.492 1.00 96.19 208 LYS A CA 1
ATOM 1610 C C . LYS A 1 208 ? 0.029 5.433 -10.489 1.00 96.19 208 LYS A C 1
ATOM 1612 O O . LYS A 1 208 ? -0.658 4.936 -11.378 1.00 96.19 208 LYS A O 1
ATOM 1617 N N . ILE A 1 209 ? 0.583 4.737 -9.502 1.00 98.00 209 ILE A N 1
ATOM 1618 C CA . ILE A 1 209 ? 0.406 3.305 -9.298 1.00 98.00 209 ILE A CA 1
ATOM 1619 C C . ILE A 1 209 ? 0.053 3.068 -7.832 1.00 98.00 209 ILE A C 1
ATOM 1621 O O . ILE A 1 209 ? 0.799 3.486 -6.944 1.00 98.00 209 ILE A O 1
ATOM 1625 N N . VAL A 1 210 ? -1.046 2.353 -7.600 1.00 98.50 210 VAL A N 1
ATOM 1626 C CA . VAL A 1 210 ? -1.347 1.731 -6.307 1.00 98.50 210 VAL A CA 1
ATOM 1627 C C . VAL A 1 210 ? -1.321 0.217 -6.499 1.00 98.50 210 VAL A C 1
ATOM 1629 O O . VAL A 1 210 ? -2.024 -0.316 -7.362 1.00 98.50 210 VAL A O 1
ATOM 1632 N N . LEU A 1 211 ? -0.487 -0.466 -5.721 1.00 98.62 211 LEU A N 1
ATOM 1633 C CA . LEU A 1 211 ? -0.459 -1.920 -5.616 1.00 98.62 211 LEU A CA 1
ATOM 1634 C C . LEU A 1 211 ? -1.185 -2.339 -4.345 1.00 98.62 211 LEU A C 1
ATOM 1636 O O . LEU A 1 211 ? -0.805 -1.917 -3.260 1.00 98.62 211 LEU A O 1
ATOM 1640 N N . LEU A 1 212 ? -2.195 -3.185 -4.482 1.00 98.69 212 LEU A N 1
ATOM 1641 C CA . LEU A 1 212 ? -2.875 -3.804 -3.351 1.00 98.69 212 LEU A CA 1
ATOM 1642 C C . LEU A 1 212 ? -2.387 -5.240 -3.221 1.00 98.69 212 LEU A C 1
ATOM 1644 O O . LEU A 1 212 ? -2.424 -5.979 -4.205 1.00 98.69 212 LEU A O 1
ATOM 1648 N N . ALA A 1 213 ? -1.935 -5.625 -2.032 1.00 98.31 213 ALA A N 1
ATOM 1649 C CA . ALA A 1 213 ? -1.475 -6.970 -1.716 1.00 98.31 213 ALA A CA 1
ATOM 1650 C C . ALA A 1 213 ? -2.345 -7.568 -0.605 1.00 98.31 213 ALA A C 1
ATOM 1652 O O . ALA A 1 213 ? -2.155 -7.295 0.576 1.00 98.31 213 ALA A O 1
ATOM 1653 N N . LYS A 1 214 ? -3.313 -8.398 -0.989 1.00 97.38 214 LYS A N 1
ATOM 1654 C CA . LYS A 1 214 ? -4.237 -9.067 -0.072 1.00 97.38 214 LYS A CA 1
ATOM 1655 C C . LYS A 1 214 ? -3.769 -10.497 0.178 1.00 97.38 214 LYS A C 1
ATOM 1657 O O . LYS A 1 214 ? -3.671 -11.271 -0.773 1.00 97.38 214 LYS A O 1
ATOM 1662 N N . CYS A 1 215 ? -3.549 -10.878 1.432 1.00 95.88 215 CYS A N 1
ATOM 1663 C CA . CYS A 1 215 ? -3.431 -12.282 1.822 1.00 95.88 215 CYS A CA 1
ATOM 1664 C C . CYS A 1 215 ? -4.785 -12.804 2.304 1.00 95.88 215 CYS A C 1
ATOM 1666 O O . CYS A 1 215 ? -5.477 -12.155 3.088 1.00 95.88 215 CYS A O 1
ATOM 1668 N N . ASP A 1 216 ? -5.148 -13.993 1.848 1.00 92.19 216 ASP A N 1
ATOM 1669 C CA . ASP A 1 216 ? -6.159 -14.835 2.464 1.00 92.19 216 ASP A CA 1
ATOM 1670 C C . ASP A 1 216 ? -5.468 -16.093 2.983 1.00 92.19 216 ASP A C 1
ATOM 1672 O O . ASP A 1 216 ? -5.286 -17.074 2.254 1.00 92.19 216 ASP A O 1
ATOM 1676 N N . ASP A 1 217 ? -5.068 -16.037 4.251 1.00 85.00 217 ASP A N 1
ATOM 1677 C CA . ASP A 1 217 ? -4.338 -17.114 4.918 1.00 85.00 217 ASP A CA 1
ATOM 1678 C C . ASP A 1 217 ? -5.168 -18.407 4.973 1.00 85.00 217 ASP A C 1
ATOM 1680 O O . ASP A 1 217 ? -4.653 -19.502 4.755 1.00 85.00 217 ASP A O 1
ATOM 1684 N N . THR A 1 218 ? -6.494 -18.288 5.130 1.00 86.56 218 THR A N 1
ATOM 1685 C CA . THR A 1 218 ? -7.400 -19.447 5.209 1.00 86.56 218 THR A CA 1
ATOM 1686 C C . THR A 1 218 ? -7.440 -20.262 3.922 1.00 86.56 218 THR A C 1
ATOM 1688 O O . THR A 1 218 ? -7.656 -21.475 3.961 1.00 86.56 218 THR A O 1
ATOM 1691 N N . ARG A 1 219 ? -7.240 -19.602 2.777 1.00 89.75 219 ARG A N 1
ATOM 1692 C CA . ARG A 1 219 ? -7.164 -20.242 1.459 1.00 89.75 219 ARG A CA 1
ATOM 1693 C C . ARG A 1 219 ? -5.728 -20.382 0.954 1.00 89.75 219 ARG A C 1
ATOM 1695 O O . ARG A 1 219 ? -5.549 -20.947 -0.122 1.00 89.75 219 ARG A O 1
ATOM 1702 N N . SER A 1 220 ? -4.740 -19.880 1.696 1.00 93.06 220 SER A N 1
ATOM 1703 C CA . SER A 1 220 ? -3.331 -19.795 1.289 1.00 93.06 220 SER A CA 1
ATOM 1704 C C . SER A 1 220 ? -3.174 -19.141 -0.091 1.00 93.06 220 SER A C 1
ATOM 1706 O O . SER A 1 220 ? -2.533 -19.668 -1.008 1.00 93.06 220 SER A O 1
ATOM 1708 N N . VAL A 1 221 ? -3.838 -17.993 -0.251 1.00 95.56 221 VAL A N 1
ATOM 1709 C CA . VAL A 1 221 ? -3.900 -17.227 -1.499 1.00 95.56 221 VAL A CA 1
ATOM 1710 C C . VAL A 1 221 ? -3.402 -15.807 -1.270 1.00 95.56 221 VAL A C 1
ATOM 1712 O O . VAL A 1 221 ? -3.802 -15.153 -0.313 1.00 95.56 221 VAL A O 1
ATOM 1715 N N . ILE A 1 222 ? -2.603 -15.299 -2.206 1.00 98.19 222 ILE A N 1
ATOM 1716 C CA . ILE A 1 222 ? -2.287 -13.873 -2.316 1.00 98.19 222 ILE A CA 1
ATOM 1717 C C . ILE A 1 222 ? -2.970 -13.314 -3.561 1.00 98.19 222 ILE A C 1
ATOM 1719 O O . ILE A 1 222 ? -2.914 -13.911 -4.638 1.00 98.19 222 ILE A O 1
ATOM 1723 N N . ILE A 1 223 ? -3.606 -12.157 -3.426 1.00 98.50 223 ILE A N 1
ATOM 1724 C CA . ILE A 1 223 ? -4.179 -11.388 -4.526 1.00 98.50 223 ILE A CA 1
ATOM 1725 C C . ILE A 1 223 ? -3.394 -10.086 -4.631 1.00 98.50 223 ILE A C 1
ATOM 1727 O O . ILE A 1 223 ? -3.335 -9.310 -3.681 1.00 98.50 223 ILE A O 1
ATOM 1731 N N . LEU A 1 224 ? -2.806 -9.852 -5.799 1.00 98.81 224 LEU A N 1
ATOM 1732 C CA . LEU A 1 224 ? -2.146 -8.606 -6.148 1.00 98.81 224 LEU A CA 1
ATOM 1733 C C . LEU A 1 224 ? -2.994 -7.859 -7.167 1.00 98.81 224 LEU A C 1
ATOM 1735 O O . LEU A 1 224 ? -3.284 -8.391 -8.240 1.00 98.81 224 LEU A O 1
ATOM 1739 N N . GLU A 1 225 ? -3.342 -6.614 -6.880 1.00 98.69 225 GLU A N 1
ATOM 1740 C CA . GLU A 1 225 ? -3.990 -5.739 -7.848 1.00 98.69 225 GLU A CA 1
ATOM 1741 C C . GLU A 1 225 ? -3.133 -4.519 -8.135 1.00 98.69 225 GLU A C 1
ATOM 1743 O O . GLU A 1 225 ? -2.756 -3.777 -7.233 1.00 98.69 225 GLU A O 1
ATOM 1748 N N . LYS A 1 226 ? -2.855 -4.287 -9.418 1.00 98.56 226 LYS A N 1
ATOM 1749 C CA . LYS A 1 226 ? -2.206 -3.071 -9.892 1.00 98.56 226 LYS A CA 1
ATOM 1750 C C . LYS A 1 226 ? -3.245 -2.127 -10.467 1.00 98.56 226 LYS A C 1
ATOM 1752 O O . LYS A 1 226 ? -3.801 -2.388 -11.541 1.00 98.56 226 LYS A O 1
ATOM 1757 N N . TRP A 1 227 ? -3.432 -1.011 -9.784 1.00 98.25 227 TRP A N 1
ATOM 1758 C CA . TRP A 1 227 ? -4.274 0.096 -10.202 1.00 98.25 227 TRP A CA 1
ATOM 1759 C C . TRP A 1 227 ? -3.411 1.229 -10.740 1.00 98.25 227 TRP A C 1
ATOM 1761 O O . TRP A 1 227 ? -2.392 1.582 -10.148 1.00 98.25 227 TRP A O 1
ATOM 1771 N N . GLU A 1 228 ? -3.817 1.798 -11.871 1.00 95.50 228 GLU A N 1
ATOM 1772 C CA . GLU A 1 228 ? -3.115 2.916 -12.498 1.00 95.50 228 GLU A CA 1
ATOM 1773 C C . GLU A 1 228 ? -4.080 4.021 -12.893 1.00 95.50 228 GLU A C 1
ATOM 1775 O O . GLU A 1 228 ? -5.232 3.768 -13.262 1.00 95.50 228 GLU A O 1
ATOM 1780 N N . GLU A 1 229 ? -3.557 5.241 -12.919 1.00 85.56 229 GLU A N 1
ATOM 1781 C CA . GLU A 1 229 ? -4.272 6.401 -13.418 1.00 85.56 229 GLU A CA 1
ATOM 1782 C C . GLU A 1 229 ? -3.420 7.155 -14.438 1.00 85.56 229 GLU A C 1
ATOM 1784 O O . GLU A 1 229 ? -2.389 7.757 -14.123 1.00 85.56 229 GLU A O 1
ATOM 1789 N N . ASP A 1 230 ? -3.854 7.094 -15.699 1.00 72.56 230 ASP A N 1
ATOM 1790 C CA . ASP A 1 230 ? -3.248 7.884 -16.762 1.00 72.56 230 ASP A CA 1
ATOM 1791 C C . ASP A 1 230 ? -3.919 9.255 -16.781 1.00 72.56 230 ASP A C 1
ATOM 1793 O O . ASP A 1 230 ? -5.150 9.362 -16.843 1.00 72.56 230 ASP A O 1
ATOM 1797 N N . ALA A 1 231 ? -3.112 10.313 -16.765 1.00 60.16 231 ALA A N 1
ATOM 1798 C CA . ALA A 1 231 ? -3.642 11.633 -17.011 1.00 60.16 231 ALA A CA 1
ATOM 1799 C C . ALA A 1 231 ? -4.018 11.702 -18.492 1.00 60.16 231 ALA A C 1
ATOM 1801 O O . ALA A 1 231 ? -3.187 12.041 -19.330 1.00 60.16 231 ALA A O 1
ATOM 1802 N N . GLN A 1 232 ? -5.272 11.381 -18.830 1.00 52.50 232 GLN A N 1
ATOM 1803 C CA . GLN A 1 232 ? -5.804 11.643 -20.163 1.00 52.50 232 GLN A CA 1
ATOM 1804 C C . GLN A 1 232 ? -5.797 13.158 -20.406 1.00 52.50 232 GLN A C 1
ATOM 1806 O O . GLN A 1 232 ? -6.794 13.854 -20.209 1.00 52.50 232 GLN A O 1
ATOM 1811 N N . THR A 1 233 ? -4.680 13.693 -20.884 1.00 44.47 233 THR A N 1
ATOM 1812 C CA . THR A 1 233 ? -4.651 14.967 -21.588 1.00 44.47 233 THR A CA 1
ATOM 1813 C C . THR A 1 233 ? -5.343 14.739 -22.924 1.00 44.47 233 THR A C 1
ATOM 1815 O O . THR A 1 233 ? -4.724 14.429 -23.938 1.00 44.47 233 THR A O 1
ATOM 1818 N N . ARG A 1 234 ? -6.675 14.873 -22.945 1.00 42.59 234 ARG A N 1
ATOM 1819 C CA . ARG A 1 234 ? -7.412 15.013 -24.206 1.00 42.59 234 ARG A CA 1
ATOM 1820 C C . ARG A 1 234 ? -6.965 16.320 -24.865 1.00 42.59 234 ARG A C 1
ATOM 1822 O O . ARG A 1 234 ? -7.540 17.378 -24.618 1.00 42.59 234 ARG A O 1
ATOM 1829 N N . LEU A 1 235 ? -5.920 16.259 -25.687 1.00 40.34 235 LEU A N 1
ATOM 1830 C CA . LEU A 1 235 ? -5.552 17.334 -26.602 1.00 40.34 235 LEU A CA 1
ATOM 1831 C C . LEU A 1 235 ? -6.682 17.468 -27.629 1.00 40.34 235 LEU A C 1
ATOM 1833 O O . LEU A 1 235 ? -6.796 16.653 -28.539 1.00 40.34 235 LEU A O 1
ATOM 1837 N N . GLY A 1 236 ? -7.551 18.465 -27.449 1.00 44.47 236 GLY A N 1
ATOM 1838 C CA . GLY A 1 236 ? -8.535 18.854 -28.466 1.00 44.47 236 GLY A CA 1
ATOM 1839 C C . GLY A 1 236 ? -9.945 19.181 -27.977 1.00 44.47 236 GLY A C 1
ATOM 1840 O O . GLY A 1 236 ? -10.729 19.695 -28.767 1.00 44.47 236 GLY A O 1
ATOM 1841 N N . ALA A 1 237 ? -10.293 18.945 -26.709 1.00 46.44 237 ALA A N 1
ATOM 1842 C CA . ALA A 1 237 ? -11.619 19.302 -26.202 1.00 46.44 237 ALA A CA 1
ATOM 1843 C C . ALA A 1 237 ? -11.547 20.541 -25.303 1.00 46.44 237 ALA A C 1
ATOM 1845 O O . ALA A 1 237 ? -10.850 20.541 -24.289 1.00 46.44 237 ALA A O 1
ATOM 1846 N N . THR A 1 238 ? -12.320 21.580 -25.633 1.00 45.25 238 THR A N 1
ATOM 1847 C CA . THR A 1 238 ? -12.614 22.749 -24.781 1.00 45.25 238 THR A CA 1
ATOM 1848 C C . THR A 1 238 ? -13.496 22.348 -23.588 1.00 45.25 238 THR A C 1
ATOM 1850 O O . THR A 1 238 ? -14.505 22.973 -23.283 1.00 45.25 238 THR A O 1
ATOM 1853 N N . THR A 1 239 ? -13.155 21.255 -22.916 1.00 48.03 239 THR A N 1
ATOM 1854 C CA . THR A 1 239 ? -13.740 20.865 -21.642 1.00 48.03 239 THR A CA 1
ATOM 1855 C C . THR A 1 239 ? -12.888 21.540 -20.578 1.00 48.03 239 THR A C 1
ATOM 1857 O O . THR A 1 239 ? -11.680 21.322 -20.500 1.00 48.03 239 THR A O 1
ATOM 1860 N N . THR A 1 240 ? -13.490 22.447 -19.810 1.00 51.41 240 THR A N 1
ATOM 1861 C CA . THR A 1 240 ? -12.810 23.181 -18.737 1.00 51.41 240 THR A CA 1
ATOM 1862 C C . THR A 1 240 ? -12.036 22.199 -17.853 1.00 51.41 240 THR A C 1
ATOM 1864 O O . THR A 1 240 ? -12.558 21.147 -17.494 1.00 51.41 240 THR A O 1
ATOM 1867 N N . ARG A 1 241 ? -10.779 22.523 -17.507 1.00 51.50 241 ARG A N 1
ATOM 1868 C CA . ARG A 1 241 ? -9.848 21.622 -16.786 1.00 51.50 241 ARG A CA 1
ATOM 1869 C C . ARG A 1 241 ? -10.471 20.937 -15.555 1.00 51.50 241 ARG A C 1
ATOM 1871 O O . ARG A 1 241 ? -10.122 19.804 -15.257 1.00 51.50 241 ARG A O 1
ATOM 1878 N N 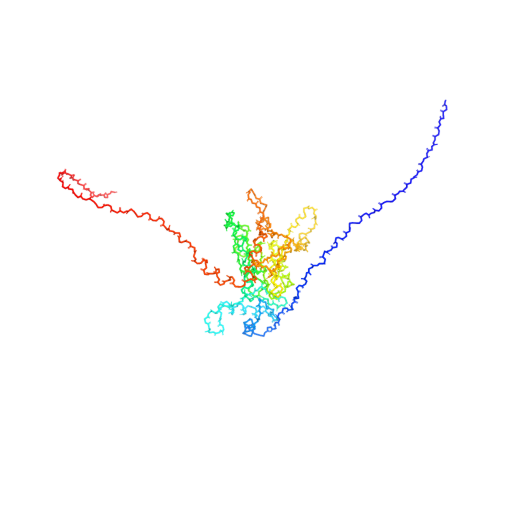. ARG A 1 242 ? -11.447 21.587 -14.904 1.00 46.44 242 ARG A N 1
ATOM 1879 C CA . ARG A 1 242 ? -12.224 21.044 -13.774 1.00 46.44 242 ARG A CA 1
ATOM 1880 C C . ARG A 1 242 ? -13.088 19.821 -14.126 1.00 46.44 242 ARG A C 1
ATOM 1882 O O . ARG A 1 242 ? -13.229 18.936 -13.298 1.00 46.44 242 ARG A O 1
ATOM 1889 N N . PHE A 1 243 ? -13.644 19.733 -15.335 1.00 45.97 243 PHE A N 1
ATOM 1890 C CA . PHE A 1 243 ? -14.458 18.585 -15.760 1.00 45.97 243 PHE A CA 1
ATOM 1891 C C . PHE A 1 243 ? -13.615 17.380 -16.204 1.00 45.97 243 PHE A C 1
ATOM 1893 O O . PHE A 1 243 ? -14.080 16.252 -16.086 1.00 45.97 243 PHE A O 1
ATOM 1900 N N . ALA A 1 244 ? -12.394 17.603 -16.706 1.00 50.09 244 ALA A N 1
ATOM 1901 C CA . ALA A 1 244 ? -11.473 16.529 -17.090 1.00 50.09 244 ALA A CA 1
ATOM 1902 C C . ALA A 1 244 ? -10.740 15.917 -15.880 1.00 50.09 244 ALA A C 1
ATOM 1904 O O . ALA A 1 244 ? -10.526 14.709 -15.863 1.00 50.09 244 ALA A O 1
ATOM 1905 N N . ALA A 1 245 ? -10.416 16.725 -14.860 1.00 50.28 245 ALA A N 1
ATOM 1906 C CA . ALA A 1 245 ? -9.914 16.228 -13.573 1.00 50.28 245 ALA A CA 1
ATOM 1907 C C . ALA A 1 245 ? -10.945 15.309 -12.888 1.00 50.28 245 ALA A C 1
ATOM 1909 O O . ALA A 1 245 ? -10.610 14.218 -12.455 1.00 50.28 245 ALA A O 1
ATOM 1910 N N . ASN A 1 246 ? -12.235 15.664 -12.946 1.00 49.00 246 ASN A N 1
ATOM 1911 C CA . ASN A 1 246 ? -13.332 14.862 -12.386 1.00 49.00 246 ASN A CA 1
ATOM 1912 C C . ASN A 1 246 ? -13.628 13.528 -13.118 1.00 49.00 246 ASN A C 1
ATOM 1914 O O . ASN A 1 246 ? -14.609 12.869 -12.779 1.00 49.00 246 ASN A O 1
ATOM 1918 N N . GLN A 1 247 ? -12.854 13.138 -14.140 1.00 56.06 247 GLN A N 1
ATOM 1919 C CA . GLN A 1 247 ? -13.035 11.872 -14.875 1.00 56.06 247 GLN A CA 1
ATOM 1920 C C . GLN A 1 247 ? -11.817 10.946 -14.830 1.00 56.06 247 GLN A C 1
ATOM 1922 O O . GLN A 1 247 ? -11.870 9.863 -15.417 1.00 56.06 247 GLN A O 1
ATOM 1927 N N . GLN A 1 248 ? -10.729 11.329 -14.159 1.00 70.31 248 GLN A N 1
ATOM 1928 C CA . GLN A 1 248 ? -9.649 10.381 -13.909 1.00 70.31 248 GLN A CA 1
ATOM 1929 C C . GLN A 1 248 ? -10.171 9.357 -12.895 1.00 70.31 248 GLN A C 1
ATOM 1931 O O . GLN A 1 248 ? -10.580 9.687 -11.785 1.00 70.31 248 GLN A O 1
ATOM 1936 N N . THR A 1 249 ? -10.357 8.132 -13.392 1.00 80.06 249 THR A N 1
ATOM 1937 C CA . THR A 1 249 ? -10.846 6.996 -12.617 1.00 80.06 249 THR A CA 1
ATOM 1938 C C . THR A 1 249 ? -9.734 5.958 -12.606 1.00 80.06 249 THR A C 1
ATOM 1940 O O . THR A 1 249 ? -9.306 5.533 -13.690 1.00 80.06 249 THR A O 1
ATOM 1943 N N . PRO A 1 250 ? -9.283 5.517 -11.421 1.00 91.25 250 PRO A N 1
ATOM 1944 C CA . PRO A 1 250 ? -8.313 4.443 -11.311 1.00 91.25 250 PRO A CA 1
ATOM 1945 C C . PRO A 1 250 ? -8.779 3.218 -12.092 1.00 91.25 250 PRO A C 1
ATOM 1947 O O . PRO A 1 250 ? -9.923 2.775 -11.972 1.00 91.25 250 PRO A O 1
ATOM 1950 N N . THR A 1 251 ? -7.896 2.675 -12.922 1.00 93.75 251 THR A N 1
ATOM 1951 C CA . THR A 1 251 ? -8.188 1.503 -13.746 1.00 93.75 251 THR A CA 1
ATOM 1952 C C . THR A 1 251 ? -7.398 0.314 -13.225 1.00 93.75 251 THR A C 1
ATOM 1954 O O . THR A 1 251 ? -6.177 0.392 -13.091 1.00 93.75 251 THR A O 1
ATOM 1957 N N . LEU A 1 252 ? -8.078 -0.807 -12.983 1.00 96.69 252 LEU A N 1
ATOM 1958 C CA . LEU A 1 252 ? -7.422 -2.078 -12.693 1.00 96.69 252 LEU A CA 1
ATOM 1959 C C . LEU A 1 252 ? -6.705 -2.572 -13.953 1.00 96.69 252 LEU A C 1
ATOM 1961 O O . LEU A 1 252 ? -7.334 -2.831 -14.981 1.00 96.69 252 LEU A O 1
ATOM 1965 N N . ARG A 1 253 ? -5.381 -2.695 -13.887 1.00 96.44 253 ARG A N 1
ATOM 1966 C CA . ARG A 1 253 ? -4.533 -3.076 -15.027 1.00 96.44 253 ARG A CA 1
ATOM 1967 C C . ARG A 1 253 ? -4.068 -4.515 -14.958 1.00 96.44 253 ARG A C 1
ATOM 1969 O O . ARG A 1 253 ? -3.970 -5.173 -15.990 1.00 96.44 253 ARG A O 1
ATOM 1976 N N . GLN A 1 254 ? -3.773 -4.992 -13.755 1.00 97.31 254 GLN A N 1
ATOM 1977 C CA . GLN A 1 254 ? -3.432 -6.384 -13.497 1.00 97.31 254 GLN A CA 1
ATOM 1978 C C . GLN A 1 254 ? -4.105 -6.822 -12.202 1.00 97.31 254 GLN A C 1
ATOM 1980 O O . GLN A 1 254 ? -4.105 -6.079 -11.229 1.00 97.31 254 GLN A O 1
ATOM 1985 N N . SER A 1 255 ? -4.652 -8.031 -12.205 1.00 98.00 255 SER A N 1
ATOM 1986 C CA . SER A 1 255 ? -5.078 -8.752 -11.008 1.00 98.00 255 SER A CA 1
ATOM 1987 C C . SER A 1 255 ? -4.403 -10.113 -11.089 1.00 98.00 255 SER A C 1
ATOM 1989 O O . SER A 1 255 ? -4.639 -10.845 -12.049 1.00 98.00 255 SER A O 1
ATOM 1991 N N . ILE A 1 256 ? -3.478 -10.389 -10.180 1.00 98.69 256 ILE A N 1
ATOM 1992 C CA . ILE A 1 256 ? -2.675 -11.609 -10.124 1.00 98.69 256 ILE A CA 1
ATOM 1993 C C . ILE A 1 256 ? -3.086 -12.345 -8.860 1.00 98.69 256 ILE A C 1
ATOM 1995 O O . ILE A 1 256 ? -3.011 -11.810 -7.762 1.00 98.69 256 ILE A O 1
ATOM 1999 N N . THR A 1 257 ? -3.512 -13.586 -9.013 1.00 98.56 257 THR A N 1
ATOM 2000 C CA . THR A 1 257 ? -3.722 -14.511 -7.902 1.00 98.56 257 THR A CA 1
ATOM 2001 C C . THR A 1 257 ? -2.555 -15.479 -7.844 1.00 98.56 257 THR A C 1
ATOM 2003 O O . THR A 1 257 ? -2.219 -16.083 -8.868 1.00 98.56 257 THR A O 1
ATOM 2006 N N . ILE A 1 258 ? -1.968 -15.620 -6.658 1.00 98.38 258 ILE A N 1
ATOM 2007 C CA . ILE A 1 258 ? -0.951 -16.615 -6.340 1.00 98.38 258 ILE A CA 1
ATOM 2008 C C . ILE A 1 258 ? -1.566 -17.605 -5.357 1.00 98.38 258 ILE A C 1
ATOM 2010 O O . ILE A 1 258 ? -2.040 -17.207 -4.295 1.00 98.38 258 ILE A O 1
ATOM 2014 N N . THR A 1 259 ? -1.597 -18.884 -5.713 1.00 97.44 259 THR A N 1
ATOM 2015 C CA . THR A 1 259 ? -2.177 -19.939 -4.871 1.00 97.44 259 THR A CA 1
ATOM 2016 C C . THR A 1 259 ? -1.103 -20.936 -4.481 1.00 97.44 259 THR A C 1
ATOM 2018 O O . THR A 1 259 ? -0.407 -21.464 -5.352 1.00 97.44 259 THR A O 1
ATOM 2021 N N . GLN A 1 260 ? -0.980 -21.207 -3.184 1.00 95.19 260 GLN A N 1
ATOM 2022 C CA . GLN A 1 260 ? -0.089 -22.248 -2.691 1.00 95.19 260 GLN A CA 1
ATOM 2023 C C . GLN A 1 260 ? -0.640 -23.632 -3.051 1.00 95.19 260 GLN A C 1
ATOM 2025 O O . GLN A 1 260 ? -1.814 -23.936 -2.840 1.00 95.19 260 GLN A O 1
ATOM 2030 N N . ASN A 1 261 ? 0.227 -24.500 -3.561 1.00 92.69 261 ASN A N 1
ATOM 2031 C CA . ASN A 1 261 ? -0.048 -25.914 -3.733 1.00 92.69 261 ASN A CA 1
ATOM 2032 C C . ASN A 1 261 ? 0.774 -26.723 -2.722 1.00 92.69 261 ASN A C 1
ATOM 2034 O O . ASN A 1 261 ? 1.895 -27.154 -2.996 1.00 92.69 261 ASN A O 1
ATOM 2038 N N . ALA A 1 262 ? 0.176 -26.964 -1.556 1.00 87.88 262 ALA A N 1
ATOM 2039 C CA . ALA A 1 262 ? 0.795 -27.715 -0.464 1.00 87.88 262 ALA A CA 1
ATOM 2040 C C . ALA A 1 262 ? 0.950 -29.227 -0.742 1.00 87.88 262 ALA A C 1
ATOM 2042 O O . ALA A 1 262 ? 1.498 -29.949 0.087 1.00 87.88 262 ALA A O 1
ATOM 2043 N N . THR A 1 263 ? 0.462 -29.739 -1.881 1.00 90.00 263 THR A N 1
ATOM 2044 C CA . THR A 1 263 ? 0.572 -31.172 -2.224 1.00 90.00 263 THR A CA 1
ATOM 2045 C C . THR A 1 263 ? 1.904 -31.547 -2.874 1.00 90.00 263 THR A C 1
ATOM 2047 O O . THR A 1 263 ? 2.199 -32.734 -3.025 1.00 90.00 263 THR A O 1
ATOM 2050 N N . THR A 1 264 ? 2.722 -30.564 -3.256 1.00 87.19 264 THR A N 1
ATOM 2051 C CA . THR A 1 264 ? 4.047 -30.788 -3.847 1.00 87.19 264 THR A CA 1
ATOM 2052 C C . THR A 1 264 ? 5.152 -30.691 -2.794 1.00 87.19 264 THR A C 1
ATOM 2054 O O . THR A 1 264 ? 4.994 -30.028 -1.773 1.00 87.19 264 THR A O 1
ATOM 2057 N N . ASN A 1 265 ? 6.293 -31.342 -3.047 1.00 85.12 265 ASN A N 1
ATOM 2058 C CA . ASN A 1 265 ? 7.504 -31.203 -2.235 1.00 85.12 265 ASN A CA 1
ATOM 2059 C C . ASN A 1 265 ? 8.726 -30.937 -3.148 1.00 85.12 265 ASN A C 1
ATOM 2061 O O . ASN A 1 265 ? 9.118 -31.852 -3.879 1.00 85.12 265 ASN A O 1
ATOM 2065 N N . PRO A 1 266 ? 9.319 -29.725 -3.133 1.00 87.62 266 PRO A N 1
ATOM 2066 C CA . PRO A 1 266 ? 8.938 -28.583 -2.295 1.00 87.62 266 PRO A CA 1
ATOM 2067 C C . PRO A 1 266 ? 7.538 -28.043 -2.633 1.00 87.62 266 PRO A C 1
ATOM 2069 O O . PRO A 1 266 ? 6.976 -28.351 -3.692 1.00 87.62 266 PRO A O 1
ATOM 2072 N N . VAL A 1 267 ? 6.963 -27.264 -1.713 1.00 91.94 267 VAL A N 1
ATOM 2073 C CA . VAL A 1 267 ? 5.713 -26.532 -1.956 1.00 91.94 267 VAL A CA 1
ATOM 2074 C C . VAL A 1 267 ? 5.882 -25.682 -3.215 1.00 91.94 267 VAL A C 1
ATOM 2076 O O . VAL A 1 267 ? 6.943 -25.106 -3.453 1.00 91.94 267 VAL A O 1
ATOM 2079 N N . SER A 1 268 ? 4.850 -25.654 -4.051 1.00 94.38 268 SER A N 1
ATOM 2080 C CA . SER A 1 268 ? 4.837 -24.890 -5.297 1.00 94.38 268 SER A CA 1
ATOM 2081 C C . SER A 1 268 ? 3.745 -23.834 -5.263 1.00 94.38 268 SER A C 1
ATOM 2083 O O . SER A 1 268 ? 2.784 -23.933 -4.498 1.00 94.38 268 SER A O 1
ATOM 2085 N N . TYR A 1 269 ? 3.887 -22.824 -6.112 1.00 97.06 269 TYR A N 1
ATOM 2086 C CA . TYR A 1 269 ? 2.973 -21.695 -6.191 1.00 97.06 269 TYR A CA 1
ATOM 2087 C C . TYR A 1 269 ? 2.461 -21.572 -7.619 1.00 97.06 269 TYR A C 1
ATOM 2089 O O . TYR A 1 269 ? 3.224 -21.656 -8.574 1.00 97.06 269 TYR A O 1
ATOM 2097 N N . ASN A 1 270 ? 1.153 -21.398 -7.781 1.00 97.44 270 ASN A N 1
ATOM 2098 C CA . ASN A 1 270 ? 0.569 -21.105 -9.082 1.00 97.44 270 ASN A CA 1
ATOM 2099 C C . ASN A 1 270 ? 0.326 -19.603 -9.204 1.00 97.44 270 ASN A C 1
ATOM 2101 O O . ASN A 1 270 ? -0.494 -19.064 -8.466 1.00 97.44 270 ASN A O 1
ATOM 2105 N N . VAL A 1 271 ? 1.006 -18.949 -10.146 1.00 98.19 271 VAL A N 1
ATOM 2106 C CA . VAL A 1 271 ? 0.823 -17.524 -10.447 1.00 98.19 271 VAL A CA 1
ATOM 2107 C C . VAL A 1 271 ? -0.058 -17.367 -11.681 1.00 98.19 271 VAL A C 1
ATOM 2109 O O . VAL A 1 271 ? 0.295 -17.771 -12.792 1.00 98.19 271 VAL A O 1
ATOM 2112 N N . THR A 1 272 ? -1.214 -16.737 -11.510 1.00 97.94 272 THR A N 1
ATOM 2113 C CA . THR A 1 272 ? -2.108 -16.422 -12.628 1.00 97.94 272 THR A CA 1
ATOM 2114 C C . THR A 1 272 ? -1.682 -15.135 -13.335 1.00 97.94 272 THR A C 1
ATOM 2116 O O . THR A 1 272 ? -1.157 -14.213 -12.723 1.00 97.94 272 THR A O 1
ATOM 2119 N N . ARG A 1 273 ? -1.937 -15.045 -14.648 1.00 93.94 273 ARG A N 1
ATOM 2120 C CA . ARG A 1 273 ? -1.744 -13.819 -15.457 1.00 93.94 273 ARG A CA 1
ATOM 2121 C C . ARG A 1 273 ? -0.306 -13.265 -15.504 1.00 93.94 273 ARG A C 1
ATOM 2123 O O . ARG A 1 273 ? -0.108 -12.153 -15.986 1.00 93.94 273 ARG A O 1
ATOM 2130 N N . GLY A 1 274 ? 0.684 -14.083 -15.146 1.00 96.12 274 GLY A N 1
ATOM 2131 C CA . GLY A 1 274 ? 2.101 -13.838 -15.411 1.00 96.12 274 GLY A CA 1
ATOM 2132 C C . GLY A 1 274 ? 2.763 -12.851 -14.448 1.00 96.12 274 GLY A C 1
ATOM 2133 O O . GLY A 1 274 ? 2.361 -12.713 -13.299 1.00 96.12 274 GLY A O 1
ATOM 2134 N N . ALA A 1 275 ? 3.822 -12.202 -14.930 1.00 98.06 275 ALA A N 1
ATOM 2135 C CA . ALA A 1 275 ? 4.628 -11.263 -14.155 1.00 98.06 275 ALA A CA 1
ATOM 2136 C C . ALA A 1 275 ? 3.855 -9.980 -13.788 1.00 98.06 275 ALA A C 1
ATOM 2138 O O . ALA A 1 275 ? 3.026 -9.490 -14.563 1.00 98.06 275 ALA A O 1
ATOM 2139 N N . LEU A 1 276 ? 4.188 -9.381 -12.642 1.00 98.50 276 LEU A N 1
ATOM 2140 C CA . LEU A 1 276 ? 3.736 -8.035 -12.282 1.00 98.50 276 LEU A CA 1
ATOM 2141 C C . LEU A 1 276 ? 4.633 -7.008 -12.981 1.00 98.50 276 LEU A C 1
ATOM 2143 O O . LEU A 1 276 ? 5.856 -7.060 -12.854 1.00 98.50 276 LEU A O 1
ATOM 2147 N N . ILE A 1 277 ? 4.028 -6.071 -13.713 1.00 98.00 277 ILE A N 1
ATOM 2148 C CA . ILE A 1 277 ? 4.750 -5.092 -14.531 1.00 98.00 277 ILE A CA 1
ATOM 2149 C C . ILE A 1 277 ? 4.424 -3.688 -14.027 1.00 98.00 277 ILE A C 1
ATOM 2151 O O . ILE A 1 277 ? 3.269 -3.263 -14.078 1.00 98.00 277 ILE A O 1
ATOM 2155 N N . LEU A 1 278 ? 5.432 -2.945 -13.577 1.00 97.75 278 LEU A N 1
ATOM 2156 C CA . LEU A 1 278 ? 5.290 -1.554 -13.146 1.00 97.75 278 LEU A CA 1
ATOM 2157 C C . LEU A 1 278 ? 5.846 -0.627 -14.222 1.00 97.75 278 LEU A C 1
ATOM 2159 O O . LEU A 1 278 ? 7.043 -0.651 -14.523 1.00 97.75 278 LEU A O 1
ATOM 2163 N N . SER A 1 279 ? 4.973 0.198 -14.799 1.00 96.25 279 SER A N 1
ATOM 2164 C CA . SER A 1 279 ? 5.350 1.039 -15.928 1.00 96.25 279 SER A CA 1
ATOM 2165 C C . SER A 1 279 ? 6.364 2.105 -15.530 1.00 96.25 279 SER A C 1
ATOM 2167 O O . SER A 1 279 ? 6.094 2.948 -14.669 1.00 96.25 279 SER A O 1
ATOM 2169 N N . PHE A 1 280 ? 7.506 2.124 -16.221 1.00 96.44 280 PHE A N 1
ATOM 2170 C CA . PHE A 1 280 ? 8.575 3.097 -15.997 1.00 96.44 280 PHE A CA 1
ATOM 2171 C C . PHE A 1 280 ? 8.037 4.523 -16.087 1.00 96.44 280 PHE A C 1
ATOM 2173 O O . PHE A 1 280 ? 8.303 5.356 -15.222 1.00 96.44 280 PHE A O 1
ATOM 2180 N N . ARG A 1 281 ? 7.205 4.775 -17.103 1.00 95.88 281 ARG A N 1
ATOM 2181 C CA . ARG A 1 281 ? 6.598 6.082 -17.362 1.00 95.88 281 ARG A CA 1
ATOM 2182 C C . ARG A 1 281 ? 5.803 6.625 -16.182 1.00 95.88 281 ARG A C 1
ATOM 2184 O O . ARG A 1 281 ? 5.846 7.823 -15.920 1.00 95.88 281 ARG A O 1
ATOM 2191 N N . PHE A 1 282 ? 5.091 5.764 -15.463 1.00 95.62 282 PHE A N 1
ATOM 2192 C CA . PHE A 1 282 ? 4.294 6.172 -14.308 1.00 95.62 282 PHE A CA 1
ATOM 2193 C C . PHE A 1 282 ? 5.133 6.317 -13.046 1.00 95.62 282 PHE A C 1
ATOM 2195 O O . PHE A 1 282 ? 4.923 7.260 -12.286 1.00 95.62 282 PHE A O 1
ATOM 2202 N N . LEU A 1 283 ? 6.129 5.452 -12.866 1.00 96.19 283 LEU A N 1
ATOM 2203 C CA . LEU A 1 283 ? 7.060 5.556 -11.750 1.00 96.19 283 LEU A CA 1
ATOM 2204 C C . LEU A 1 283 ? 7.913 6.825 -11.842 1.00 96.19 283 LEU A C 1
ATOM 2206 O O . LEU A 1 283 ? 8.036 7.532 -10.849 1.00 96.19 283 LEU A O 1
ATOM 2210 N N . PHE A 1 284 ? 8.455 7.138 -13.023 1.00 96.06 284 PHE A N 1
ATOM 2211 C CA . PHE A 1 284 ? 9.424 8.221 -13.238 1.00 96.06 284 PHE A CA 1
ATOM 2212 C C . PHE A 1 284 ? 8.853 9.481 -13.889 1.00 96.06 284 PHE A C 1
ATOM 2214 O O . PHE A 1 284 ? 9.578 10.458 -14.050 1.00 96.06 284 PHE A O 1
ATOM 2221 N N . LEU A 1 285 ? 7.565 9.487 -14.241 1.00 94.88 285 LEU A N 1
ATOM 2222 C CA . LEU A 1 285 ? 6.866 10.634 -14.837 1.00 94.88 285 LEU A CA 1
ATOM 2223 C C . LEU A 1 285 ? 7.474 11.120 -16.166 1.00 94.88 285 LEU A C 1
ATOM 2225 O O . LEU A 1 285 ? 7.333 12.287 -16.532 1.00 94.88 285 LEU A O 1
ATOM 2229 N N . ARG A 1 286 ? 8.137 10.220 -16.899 1.00 94.25 286 ARG A N 1
ATOM 2230 C CA . ARG A 1 286 ? 8.739 10.469 -18.215 1.00 94.25 286 ARG A CA 1
ATOM 2231 C C . ARG A 1 286 ? 8.887 9.174 -18.999 1.00 94.25 286 ARG A C 1
ATOM 2233 O O . ARG A 1 286 ? 8.975 8.104 -18.403 1.00 94.25 286 ARG A O 1
ATOM 2240 N N . ASP A 1 287 ? 8.981 9.270 -20.317 1.00 94.38 287 ASP A N 1
ATOM 2241 C CA . ASP A 1 287 ? 9.233 8.095 -21.149 1.00 94.38 287 ASP A CA 1
ATOM 2242 C C . ASP A 1 287 ? 10.608 7.462 -20.842 1.00 94.38 287 ASP A C 1
ATOM 2244 O O . ASP A 1 287 ? 11.547 8.172 -20.442 1.00 94.38 287 ASP A O 1
ATOM 2248 N N . PRO A 1 288 ? 10.732 6.130 -20.999 1.00 94.75 288 PRO A N 1
ATOM 2249 C CA . PRO A 1 288 ? 12.004 5.442 -20.839 1.00 94.75 288 PRO A CA 1
ATOM 2250 C C . PRO A 1 288 ? 12.997 5.873 -21.927 1.00 94.75 288 PRO A C 1
ATOM 2252 O O . PRO A 1 288 ? 12.675 5.936 -23.113 1.00 94.75 288 PRO A O 1
ATOM 2255 N N . GLY A 1 289 ? 14.225 6.167 -21.514 1.00 93.12 289 GLY A N 1
ATOM 2256 C CA . GLY A 1 289 ? 15.376 6.372 -22.384 1.00 93.12 289 GLY A CA 1
ATOM 2257 C C . GLY A 1 289 ? 16.084 5.061 -22.761 1.00 93.12 289 GLY A C 1
ATOM 2258 O O . GLY A 1 289 ? 15.618 3.966 -22.442 1.00 93.12 289 GLY A O 1
ATOM 2259 N N . PRO A 1 290 ? 17.247 5.141 -23.428 1.00 92.44 290 PRO A N 1
ATOM 2260 C CA . PRO A 1 290 ? 18.026 3.959 -23.786 1.00 92.44 290 PRO A CA 1
ATOM 2261 C C . PRO A 1 290 ? 18.400 3.114 -22.560 1.00 92.44 290 PRO A C 1
ATOM 2263 O O . PRO A 1 290 ? 18.975 3.623 -21.598 1.00 92.44 290 PRO A O 1
ATOM 2266 N N . GLY A 1 291 ? 18.083 1.818 -22.608 1.00 89.31 291 GLY A N 1
ATOM 2267 C CA . GLY A 1 291 ? 18.334 0.885 -21.503 1.00 89.31 291 GLY A CA 1
ATOM 2268 C C . GLY A 1 291 ? 17.380 1.034 -20.313 1.00 89.31 291 GLY A C 1
ATOM 2269 O O . GLY A 1 291 ? 17.586 0.389 -19.290 1.00 89.31 291 GLY A O 1
ATOM 2270 N N . GLU A 1 292 ? 16.348 1.872 -20.423 1.00 94.69 292 GLU A N 1
ATOM 2271 C CA . GLU A 1 292 ? 15.249 1.947 -19.463 1.00 94.69 292 GLU A CA 1
ATOM 2272 C C . GLU A 1 292 ? 14.058 1.148 -19.976 1.00 94.69 292 GLU A C 1
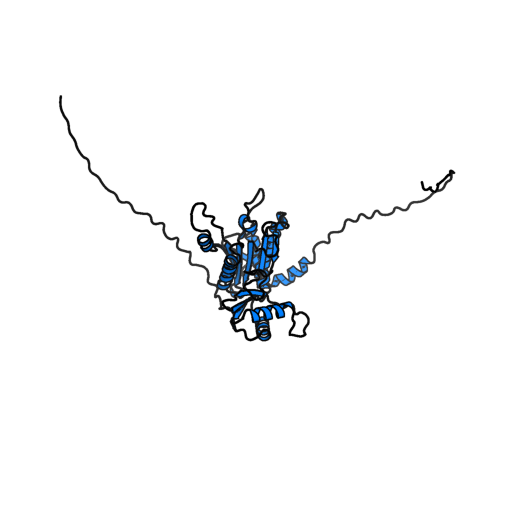ATOM 2274 O O . GLU A 1 292 ? 13.747 1.154 -21.166 1.00 94.69 292 GLU A O 1
ATOM 2279 N N . ALA A 1 293 ? 13.384 0.462 -19.065 1.00 95.19 293 ALA A N 1
ATOM 2280 C CA . ALA A 1 293 ? 12.195 -0.315 -19.353 1.00 95.19 293 ALA A CA 1
ATOM 2281 C C . ALA A 1 293 ? 11.326 -0.391 -18.099 1.00 95.19 293 ALA A C 1
ATOM 2283 O O . ALA A 1 293 ? 11.732 0.035 -17.012 1.00 95.19 293 ALA A O 1
ATOM 2284 N N . ASP A 1 294 ? 10.130 -0.940 -18.269 1.00 97.25 294 ASP A N 1
ATOM 2285 C CA . ASP A 1 294 ? 9.246 -1.268 -17.161 1.00 97.25 294 ASP A CA 1
ATOM 2286 C C . ASP A 1 294 ? 9.927 -2.229 -16.177 1.00 97.25 294 ASP A C 1
ATOM 2288 O O . ASP A 1 294 ? 10.761 -3.055 -16.554 1.00 97.25 294 ASP A O 1
ATOM 2292 N N . PHE A 1 295 ? 9.556 -2.118 -14.904 1.00 97.44 295 PHE A N 1
ATOM 2293 C CA . PHE A 1 295 ? 10.048 -3.006 -13.855 1.00 97.44 295 PHE A CA 1
ATOM 2294 C C . PHE A 1 295 ? 9.194 -4.265 -13.846 1.00 97.44 295 PHE A C 1
ATOM 2296 O O . PHE A 1 295 ? 7.965 -4.180 -13.822 1.00 97.44 295 PHE A O 1
ATOM 2303 N N . ILE A 1 296 ? 9.838 -5.427 -13.868 1.00 97.88 296 ILE A N 1
ATOM 2304 C CA . ILE A 1 296 ? 9.160 -6.714 -14.030 1.00 97.88 296 ILE A CA 1
ATOM 2305 C C . ILE A 1 296 ? 9.469 -7.564 -12.808 1.00 97.88 296 ILE A C 1
ATOM 2307 O O . ILE A 1 296 ? 10.595 -8.025 -12.648 1.00 97.88 296 ILE A O 1
ATOM 2311 N N . VAL A 1 297 ? 8.481 -7.787 -11.945 1.00 97.94 297 VAL A N 1
ATOM 2312 C CA . VAL A 1 297 ? 8.568 -8.832 -10.918 1.00 97.94 297 VAL A CA 1
ATOM 2313 C C . VAL A 1 297 ? 8.146 -10.128 -11.598 1.00 97.94 297 VAL A C 1
ATOM 2315 O O . VAL A 1 297 ? 6.972 -10.306 -11.938 1.00 97.94 297 VAL A O 1
ATOM 2318 N N . SER A 1 298 ? 9.132 -10.971 -11.908 1.00 98.12 298 SER A N 1
ATOM 2319 C CA . SER A 1 298 ? 8.931 -12.171 -12.719 1.00 98.12 298 SER A CA 1
ATOM 2320 C C . SER A 1 298 ? 7.993 -13.174 -12.039 1.00 98.12 298 SER A C 1
ATOM 2322 O O . SER A 1 298 ? 7.721 -13.076 -10.847 1.00 98.12 298 SER A O 1
ATOM 2324 N N . VAL A 1 299 ? 7.503 -14.169 -12.787 1.00 98.31 299 VAL A N 1
ATOM 2325 C CA . VAL A 1 299 ? 6.710 -15.259 -12.188 1.00 98.31 299 VAL A CA 1
ATOM 2326 C C . VAL A 1 299 ? 7.505 -15.958 -11.083 1.00 98.31 299 VAL A C 1
ATOM 2328 O O . VAL A 1 299 ? 6.970 -16.131 -9.999 1.00 98.31 299 VAL A O 1
ATOM 2331 N N . GLN A 1 300 ? 8.790 -16.243 -11.312 1.00 97.44 300 GLN A N 1
ATOM 2332 C CA . GLN A 1 300 ? 9.658 -16.842 -10.295 1.00 97.44 300 GLN A CA 1
ATOM 2333 C C . GLN A 1 300 ? 9.781 -15.953 -9.051 1.00 97.44 300 GLN A C 1
ATOM 2335 O O . GLN A 1 300 ? 9.653 -16.431 -7.932 1.00 97.44 300 GLN A O 1
ATOM 2340 N N . ASP A 1 301 ? 9.969 -14.645 -9.238 1.00 97.88 301 ASP A N 1
ATOM 2341 C CA . ASP A 1 301 ? 10.025 -13.702 -8.119 1.00 97.88 301 ASP A CA 1
ATOM 2342 C C . ASP A 1 301 ? 8.710 -13.651 -7.327 1.00 97.88 301 ASP A C 1
ATOM 2344 O O . ASP A 1 301 ? 8.732 -13.438 -6.116 1.00 97.88 301 ASP A O 1
ATOM 2348 N N . LEU A 1 302 ? 7.568 -13.810 -8.004 1.00 98.44 302 LEU A N 1
ATOM 2349 C CA . LEU A 1 302 ? 6.248 -13.862 -7.376 1.00 98.44 302 LEU A CA 1
ATOM 2350 C C . LEU A 1 302 ? 6.024 -15.175 -6.613 1.00 98.44 302 LEU A C 1
ATOM 2352 O O . LEU A 1 302 ? 5.404 -15.150 -5.553 1.00 98.44 302 LEU A O 1
ATOM 2356 N N . GLU A 1 303 ? 6.545 -16.299 -7.107 1.00 97.25 303 GLU A N 1
ATOM 2357 C CA . GLU A 1 303 ? 6.554 -17.576 -6.381 1.00 97.25 303 GLU A CA 1
ATOM 2358 C C . GLU A 1 303 ? 7.423 -17.480 -5.117 1.00 97.25 303 GLU A C 1
ATOM 2360 O O . GLU A 1 303 ? 6.960 -17.817 -4.029 1.00 97.25 303 GLU A O 1
ATOM 2365 N N . ASP A 1 304 ? 8.635 -16.930 -5.233 1.00 95.88 304 ASP A N 1
ATOM 2366 C CA . ASP A 1 304 ? 9.537 -16.706 -4.097 1.00 95.88 304 ASP A CA 1
ATOM 2367 C C . ASP A 1 304 ? 8.916 -15.738 -3.072 1.00 95.88 304 ASP A C 1
ATOM 2369 O O . ASP A 1 304 ? 8.981 -15.957 -1.864 1.00 95.88 304 ASP A O 1
ATOM 2373 N N . TYR A 1 305 ? 8.280 -14.664 -3.550 1.00 97.00 305 TYR A N 1
ATOM 2374 C CA . TYR A 1 305 ? 7.513 -13.735 -2.717 1.00 97.00 305 TYR A CA 1
ATOM 2375 C C . TYR A 1 305 ? 6.377 -14.438 -1.965 1.00 97.00 305 TYR A C 1
ATOM 2377 O O . TYR A 1 305 ? 6.186 -14.195 -0.775 1.00 97.00 305 TYR A O 1
ATOM 2385 N N . ALA A 1 306 ? 5.635 -15.324 -2.630 1.00 96.12 306 ALA A N 1
ATOM 2386 C CA . ALA A 1 306 ? 4.560 -16.063 -1.987 1.00 96.12 306 ALA A CA 1
ATOM 2387 C C . ALA A 1 306 ? 5.082 -17.034 -0.924 1.00 96.12 306 ALA A C 1
ATOM 2389 O O . ALA A 1 306 ? 4.454 -17.147 0.126 1.00 96.12 306 ALA A O 1
ATOM 2390 N N . ALA A 1 307 ? 6.246 -17.653 -1.138 1.00 93.94 307 ALA A N 1
ATOM 2391 C CA . ALA A 1 307 ? 6.912 -18.456 -0.115 1.00 93.94 307 ALA A CA 1
ATOM 2392 C C . ALA A 1 307 ? 7.279 -17.625 1.125 1.00 93.94 307 ALA A C 1
ATOM 2394 O O . ALA A 1 307 ? 6.983 -18.030 2.249 1.00 93.94 307 ALA A O 1
ATOM 2395 N N . ASP A 1 308 ? 7.842 -16.427 0.938 1.00 92.19 308 ASP A N 1
ATOM 2396 C CA . ASP A 1 308 ? 8.179 -15.523 2.047 1.00 92.19 308 ASP A CA 1
ATOM 2397 C C . ASP A 1 308 ? 6.937 -15.106 2.866 1.00 92.19 308 ASP A C 1
ATOM 2399 O O . ASP A 1 308 ? 7.009 -14.931 4.092 1.00 92.19 308 ASP A O 1
ATOM 2403 N N . VAL A 1 309 ? 5.787 -14.947 2.202 1.00 93.00 309 VAL A N 1
ATOM 2404 C CA . VAL A 1 309 ? 4.518 -14.526 2.816 1.00 93.00 309 VAL A CA 1
ATOM 2405 C C . VAL A 1 309 ? 3.775 -15.692 3.483 1.00 93.00 309 VAL A C 1
ATOM 2407 O O . VAL A 1 309 ? 3.385 -15.551 4.641 1.00 93.00 309 VAL A O 1
ATOM 2410 N N . LEU A 1 310 ? 3.594 -16.818 2.783 1.00 90.31 310 LEU A N 1
ATOM 2411 C CA . LEU A 1 310 ? 2.711 -17.931 3.172 1.00 90.31 310 LEU A CA 1
ATOM 2412 C C . LEU A 1 310 ? 3.411 -19.060 3.945 1.00 90.31 310 LEU A C 1
ATOM 2414 O O . LEU A 1 310 ? 2.729 -19.929 4.485 1.00 90.31 310 LEU A O 1
ATOM 2418 N N . GLU A 1 311 ? 4.746 -19.073 4.046 1.00 80.94 311 GLU A N 1
ATOM 2419 C CA . GLU A 1 311 ? 5.484 -20.081 4.825 1.00 80.94 311 GLU A CA 1
ATOM 2420 C C . GLU A 1 311 ? 6.275 -19.466 5.997 1.00 80.94 311 GLU A C 1
ATOM 2422 O O . GLU A 1 311 ? 7.500 -19.300 5.935 1.00 80.94 311 GLU A O 1
ATOM 2427 N N . PRO A 1 312 ? 5.617 -19.184 7.141 1.00 56.16 312 PRO A N 1
ATOM 2428 C CA . PRO A 1 312 ? 6.261 -18.580 8.310 1.00 56.16 312 PRO A CA 1
ATOM 2429 C C . PRO A 1 312 ? 7.477 -19.357 8.846 1.00 56.16 312 PRO A C 1
ATOM 2431 O O . PRO A 1 312 ? 8.372 -18.762 9.448 1.00 56.16 312 PRO A O 1
ATOM 2434 N N . SER A 1 313 ? 7.567 -20.672 8.608 1.00 50.38 313 SER A N 1
ATOM 2435 C CA . SER A 1 313 ? 8.691 -21.518 9.040 1.00 50.38 313 SER A CA 1
ATOM 2436 C C . SER A 1 313 ? 10.042 -21.155 8.405 1.00 50.38 313 SER A C 1
ATOM 2438 O O . SER A 1 313 ? 11.083 -21.477 8.979 1.00 50.38 313 SER A O 1
ATOM 2440 N N . VAL A 1 314 ? 10.064 -20.428 7.282 1.00 46.94 314 VAL A N 1
ATOM 2441 C CA . VAL A 1 314 ? 11.309 -19.951 6.646 1.00 46.94 314 VAL A CA 1
ATOM 2442 C C . VAL A 1 314 ? 11.863 -18.691 7.340 1.00 46.94 314 VAL A C 1
ATOM 2444 O O . VAL A 1 314 ? 13.072 -18.430 7.309 1.00 46.94 314 VAL A O 1
ATOM 2447 N N . ARG A 1 315 ? 11.025 -17.946 8.077 1.00 47.16 315 ARG A N 1
ATOM 2448 C CA . ARG A 1 315 ? 11.394 -16.661 8.705 1.00 47.16 315 ARG A CA 1
ATOM 2449 C C . ARG A 1 315 ? 12.386 -16.803 9.863 1.00 47.16 315 ARG A C 1
ATOM 2451 O O . ARG A 1 315 ? 13.182 -15.895 10.101 1.00 47.16 315 ARG A O 1
ATOM 2458 N N . LEU A 1 316 ? 12.419 -17.961 10.527 1.00 37.50 316 LEU A N 1
ATOM 2459 C CA . LEU A 1 316 ? 13.407 -18.253 11.576 1.00 37.50 316 LEU A CA 1
ATOM 2460 C C . LEU A 1 316 ? 14.787 -18.637 11.010 1.00 37.50 316 LEU A C 1
ATOM 2462 O O . LEU A 1 316 ? 15.803 -18.358 11.647 1.00 37.50 316 LEU A O 1
ATOM 2466 N N . ALA A 1 317 ? 14.853 -19.208 9.803 1.00 35.56 317 ALA A N 1
ATOM 2467 C CA . ALA A 1 317 ? 16.111 -19.630 9.182 1.00 35.56 317 ALA A CA 1
ATOM 2468 C C . ALA A 1 317 ? 16.773 -18.513 8.350 1.00 35.56 317 ALA A C 1
ATOM 2470 O O . ALA A 1 317 ? 17.997 -18.353 8.369 1.00 35.56 317 ALA A O 1
ATOM 2471 N N . ALA A 1 318 ? 15.981 -17.688 7.656 1.00 38.81 318 ALA A N 1
ATOM 2472 C CA . ALA A 1 318 ? 16.506 -16.633 6.785 1.00 38.81 318 ALA A CA 1
ATOM 2473 C C . ALA A 1 318 ? 17.156 -15.468 7.560 1.00 38.81 318 ALA A C 1
ATOM 2475 O O . ALA A 1 318 ? 18.124 -14.870 7.081 1.00 38.81 318 ALA A O 1
ATOM 2476 N N . ASN A 1 319 ? 16.689 -15.174 8.780 1.00 35.00 319 ASN A N 1
ATOM 2477 C CA . ASN A 1 319 ? 17.246 -14.088 9.592 1.00 35.00 319 ASN A CA 1
ATOM 2478 C C . ASN A 1 319 ? 18.600 -14.460 10.237 1.00 35.00 319 ASN A C 1
ATOM 2480 O O . ASN A 1 319 ? 19.465 -13.599 10.408 1.00 35.00 319 ASN A O 1
ATOM 2484 N N . GLN A 1 320 ? 18.832 -15.754 10.503 1.00 37.28 320 GLN A N 1
ATOM 2485 C CA . GLN A 1 320 ? 20.130 -16.261 10.969 1.00 37.28 320 GLN A CA 1
ATOM 2486 C C . GLN A 1 320 ? 21.184 -16.290 9.847 1.00 37.28 320 GLN A C 1
ATOM 2488 O O . GLN A 1 320 ? 22.351 -15.993 10.094 1.00 37.28 320 GLN A O 1
ATOM 2493 N N . ASN A 1 321 ? 20.783 -16.550 8.596 1.00 34.75 321 ASN A N 1
ATOM 2494 C CA . ASN A 1 321 ? 21.723 -16.620 7.469 1.00 34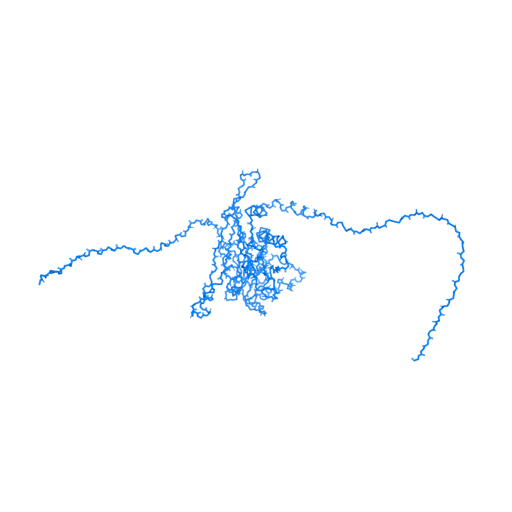.75 321 ASN A CA 1
ATOM 2495 C C . ASN A 1 321 ? 22.049 -15.265 6.811 1.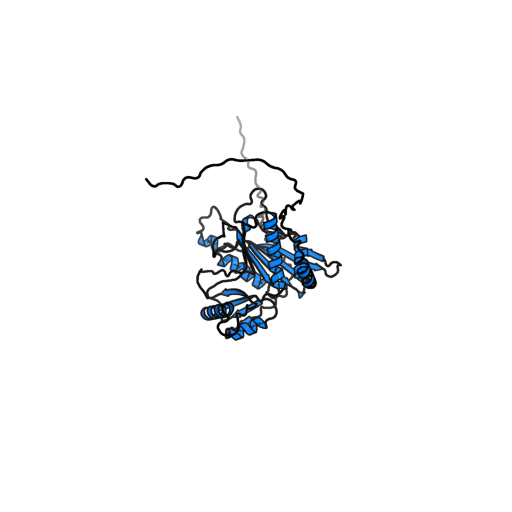00 34.75 321 ASN A C 1
ATOM 2497 O O . ASN A 1 321 ? 23.119 -15.131 6.219 1.00 34.75 321 ASN A O 1
ATOM 2501 N N . ARG A 1 322 ? 21.214 -14.221 6.955 1.00 39.53 322 ARG A N 1
ATOM 2502 C CA . ARG A 1 322 ? 21.538 -12.870 6.435 1.00 39.53 322 ARG A CA 1
ATOM 2503 C C . ARG A 1 322 ? 22.597 -12.112 7.249 1.00 39.53 322 ARG A C 1
ATOM 2505 O O . ARG A 1 322 ? 23.188 -11.171 6.724 1.00 39.53 322 ARG A O 1
ATOM 2512 N N . HIS A 1 323 ? 22.892 -12.536 8.481 1.00 34.41 323 HIS A N 1
ATOM 2513 C CA . HIS A 1 323 ? 23.991 -11.979 9.290 1.00 34.41 323 HIS A CA 1
ATOM 2514 C C . HIS A 1 323 ? 25.370 -12.550 8.917 1.00 34.41 323 HIS A C 1
ATOM 2516 O O . HIS A 1 323 ? 26.390 -12.096 9.432 1.00 34.41 323 HIS A O 1
ATOM 2522 N N . SER A 1 324 ? 25.414 -13.485 7.966 1.00 36.16 324 SER A N 1
ATOM 2523 C CA . SER A 1 324 ? 26.646 -14.037 7.406 1.00 36.16 324 SER A CA 1
ATOM 2524 C C . SER A 1 324 ? 26.877 -13.491 5.996 1.00 36.16 324 SER A C 1
ATOM 2526 O O . SER A 1 324 ? 26.905 -14.240 5.023 1.00 36.16 324 SER A O 1
ATOM 2528 N N . ARG A 1 325 ? 27.029 -12.168 5.855 1.00 29.30 325 ARG A N 1
ATOM 2529 C CA . ARG A 1 325 ? 27.659 -11.598 4.652 1.00 29.30 325 ARG A CA 1
ATOM 2530 C C . ARG A 1 325 ? 29.176 -11.512 4.870 1.00 29.30 325 ARG A C 1
ATOM 2532 O O . ARG A 1 325 ? 29.594 -11.195 5.985 1.00 29.30 325 ARG A O 1
ATOM 2539 N N . PRO A 1 326 ? 30.008 -11.773 3.842 1.00 31.28 326 PRO A N 1
ATOM 2540 C CA . PRO A 1 326 ? 31.457 -11.740 3.981 1.00 31.28 326 PRO A CA 1
ATOM 2541 C C . PRO A 1 326 ? 31.887 -10.336 4.392 1.00 31.28 326 PRO A C 1
ATOM 2543 O O . PRO A 1 326 ? 31.459 -9.350 3.785 1.00 31.28 326 PRO A O 1
ATOM 2546 N N . GLN A 1 327 ? 32.737 -10.243 5.411 1.00 28.27 327 GLN A N 1
ATOM 2547 C CA . GLN A 1 327 ? 33.414 -8.992 5.704 1.00 28.27 327 GLN A CA 1
ATOM 2548 C C . GLN A 1 327 ? 34.199 -8.575 4.459 1.00 28.27 327 GLN A C 1
ATOM 2550 O O . GLN A 1 327 ? 35.063 -9.313 3.986 1.00 28.27 327 GLN A O 1
ATOM 2555 N N . TYR A 1 328 ? 33.899 -7.389 3.931 1.00 28.00 328 TYR A N 1
ATOM 2556 C CA . TYR A 1 328 ? 34.814 -6.695 3.039 1.00 28.00 328 TYR A CA 1
ATOM 2557 C C . TYR A 1 328 ? 36.105 -6.463 3.827 1.00 28.00 328 TYR A C 1
ATOM 2559 O O . TYR A 1 328 ? 36.173 -5.596 4.697 1.00 28.00 328 TYR A O 1
ATOM 2567 N N . THR A 1 329 ? 37.119 -7.284 3.565 1.00 31.70 329 THR A N 1
ATOM 2568 C CA . THR A 1 329 ? 38.462 -7.069 4.090 1.00 31.70 329 THR A CA 1
ATOM 2569 C C . THR A 1 329 ? 38.984 -5.767 3.504 1.00 31.70 329 THR A C 1
ATOM 2571 O O . THR A 1 329 ? 39.217 -5.668 2.298 1.00 31.70 329 THR A O 1
ATOM 2574 N N . ASN A 1 330 ? 39.155 -4.767 4.366 1.00 28.98 330 ASN A N 1
ATOM 2575 C CA . ASN A 1 330 ? 39.897 -3.558 4.052 1.00 28.98 330 ASN A CA 1
ATOM 2576 C C . ASN A 1 330 ? 41.292 -3.951 3.556 1.00 28.98 330 ASN A C 1
ATOM 2578 O O . ASN A 1 330 ? 42.082 -4.551 4.286 1.00 28.98 330 ASN A O 1
ATOM 2582 N N . PHE A 1 331 ? 41.586 -3.604 2.305 1.00 30.89 331 PHE A N 1
ATOM 2583 C CA . PHE A 1 331 ? 42.925 -3.659 1.739 1.00 30.89 331 PHE A CA 1
ATOM 2584 C C . PHE A 1 331 ? 43.736 -2.497 2.327 1.00 30.89 331 PHE A C 1
ATOM 2586 O O . PHE A 1 331 ? 43.905 -1.446 1.715 1.00 30.89 331 PHE A O 1
ATOM 2593 N N . THR A 1 332 ? 44.218 -2.668 3.555 1.00 32.50 332 THR A N 1
ATOM 2594 C CA . THR A 1 332 ? 45.279 -1.829 4.112 1.00 32.50 332 THR A CA 1
ATOM 2595 C C . THR A 1 332 ? 46.585 -2.579 3.901 1.00 32.50 332 THR A C 1
ATOM 2597 O O . THR A 1 332 ? 46.926 -3.489 4.653 1.00 32.50 332 THR A O 1
ATOM 2600 N N . GLY A 1 333 ? 47.301 -2.232 2.830 1.00 31.88 333 GLY A N 1
ATOM 2601 C CA . GLY A 1 333 ? 48.648 -2.732 2.581 1.00 31.88 333 GLY A CA 1
ATOM 2602 C C . GLY A 1 333 ? 49.581 -2.302 3.710 1.00 31.88 333 GLY A C 1
ATOM 2603 O O . GLY A 1 333 ? 50.039 -1.163 3.741 1.00 31.88 333 GLY A O 1
ATOM 2604 N N . GLN A 1 334 ? 49.858 -3.210 4.645 1.00 28.77 334 GLN A N 1
ATOM 2605 C CA . GLN A 1 334 ? 50.984 -3.073 5.556 1.00 28.77 334 GLN A CA 1
ATOM 2606 C C . GLN A 1 334 ? 52.244 -3.582 4.860 1.00 28.77 334 GLN A C 1
ATOM 2608 O O . GLN A 1 334 ? 52.420 -4.778 4.632 1.00 28.77 334 GLN A O 1
ATOM 2613 N N . ILE A 1 335 ? 53.128 -2.643 4.535 1.00 34.81 335 ILE A N 1
ATOM 2614 C CA . ILE A 1 335 ? 54.531 -2.919 4.239 1.00 34.81 335 ILE A CA 1
ATOM 2615 C C . ILE A 1 335 ? 55.168 -3.464 5.524 1.00 34.81 335 ILE A C 1
ATOM 2617 O O . ILE A 1 335 ? 55.177 -2.788 6.554 1.00 34.81 335 ILE A O 1
ATOM 2621 N N . GLN A 1 336 ? 55.684 -4.693 5.468 1.00 30.62 336 GLN A N 1
ATOM 2622 C CA . GLN A 1 336 ? 56.497 -5.263 6.541 1.00 30.62 336 GLN A CA 1
ATOM 2623 C C . GLN A 1 336 ? 57.891 -4.611 6.575 1.00 30.62 336 GLN A C 1
ATOM 2625 O O . GLN A 1 336 ? 58.478 -4.376 5.516 1.00 30.62 336 GLN A O 1
ATOM 2630 N N . PRO A 1 337 ? 58.472 -4.365 7.764 1.00 30.44 337 PRO A N 1
ATOM 2631 C CA . PRO A 1 337 ? 59.837 -3.877 7.877 1.00 30.44 337 PRO A CA 1
ATOM 2632 C C . PRO A 1 337 ? 60.830 -5.042 7.769 1.00 30.44 337 PRO A C 1
ATOM 2634 O O . PRO A 1 337 ? 60.847 -5.947 8.605 1.00 30.44 337 PRO A O 1
ATOM 2637 N N . VAL A 1 338 ? 61.700 -4.996 6.760 1.00 31.72 338 VAL A N 1
ATOM 2638 C CA . VAL A 1 338 ? 62.870 -5.877 6.661 1.00 31.72 338 VAL A CA 1
ATOM 2639 C C . VAL A 1 338 ? 63.977 -5.318 7.556 1.00 31.72 338 VAL A C 1
ATOM 2641 O O . VAL A 1 338 ? 64.423 -4.185 7.384 1.00 31.72 338 VAL A O 1
ATOM 2644 N N . LYS A 1 339 ? 64.424 -6.121 8.528 1.00 30.67 339 LYS A N 1
ATOM 2645 C CA . LYS A 1 339 ? 65.652 -5.889 9.295 1.00 30.67 339 LYS A CA 1
ATOM 2646 C C . LYS A 1 339 ? 66.845 -6.502 8.556 1.00 30.67 339 LYS A C 1
ATOM 2648 O O . LYS A 1 339 ? 66.907 -7.715 8.402 1.00 30.67 339 LYS A O 1
ATOM 2653 N N . SER A 1 340 ? 67.823 -5.672 8.217 1.00 31.50 340 SER A N 1
ATOM 2654 C CA . SER A 1 340 ? 69.234 -6.033 7.994 1.00 31.50 340 SER A CA 1
ATOM 2655 C C . SER A 1 340 ? 70.010 -4.714 8.060 1.00 31.50 340 SER A C 1
ATOM 2657 O O . SER A 1 340 ? 69.697 -3.799 7.313 1.00 31.50 340 SER A O 1
ATOM 2659 N N . GLY A 1 341 ? 70.854 -4.453 9.055 1.00 29.44 341 GLY A N 1
ATOM 2660 C CA . GLY A 1 341 ? 72.159 -5.083 9.234 1.00 29.44 341 GLY A CA 1
ATOM 2661 C C . GLY A 1 341 ? 73.224 -4.049 8.845 1.00 29.44 341 GLY A C 1
ATOM 2662 O O . GLY A 1 341 ? 73.418 -3.793 7.664 1.00 29.44 341 GLY A O 1
ATOM 2663 N N . SER A 1 342 ? 73.849 -3.404 9.835 1.00 30.30 342 SER A N 1
ATOM 2664 C CA . SER A 1 342 ? 74.953 -2.447 9.641 1.00 30.30 342 SER A CA 1
ATOM 2665 C C . SER A 1 342 ? 76.185 -3.131 9.028 1.00 30.30 342 SER A C 1
ATOM 2667 O O . SER A 1 342 ? 76.412 -4.312 9.303 1.00 30.30 342 SER A O 1
ATOM 2669 N N . PRO A 1 343 ? 77.024 -2.394 8.275 1.00 37.78 343 PRO A N 1
ATOM 2670 C CA . PRO A 1 343 ? 78.296 -1.979 8.880 1.00 37.78 343 PRO A CA 1
ATOM 2671 C C . PRO A 1 343 ? 78.820 -0.580 8.470 1.00 37.78 343 PRO A C 1
ATOM 2673 O O . PRO A 1 343 ? 78.683 -0.126 7.342 1.00 37.78 343 PRO A O 1
ATOM 2676 N N . THR A 1 344 ? 79.430 0.063 9.468 1.00 31.98 344 THR A N 1
ATOM 2677 C CA . THR A 1 344 ? 80.636 0.919 9.517 1.00 31.98 344 THR A CA 1
ATOM 2678 C C . THR A 1 344 ? 81.223 1.546 8.233 1.00 31.98 344 THR A C 1
ATOM 2680 O O . THR A 1 344 ? 81.697 0.820 7.368 1.00 31.98 344 THR A O 1
ATOM 2683 N N . ALA A 1 345 ? 81.368 2.887 8.216 1.00 30.89 345 ALA A N 1
ATOM 2684 C CA . ALA A 1 345 ? 82.650 3.641 8.213 1.00 30.89 345 ALA A CA 1
ATOM 2685 C C . ALA A 1 345 ? 82.582 5.031 7.513 1.00 30.89 345 ALA A C 1
ATOM 2687 O O . ALA A 1 345 ? 82.360 5.128 6.315 1.00 30.89 345 ALA A O 1
ATOM 2688 N N . THR A 1 346 ? 82.816 6.069 8.330 1.00 30.52 346 THR A N 1
ATOM 2689 C CA . THR A 1 346 ? 83.680 7.271 8.186 1.00 30.52 346 THR A CA 1
ATOM 2690 C C . THR A 1 346 ? 83.686 8.191 6.940 1.00 30.52 346 THR A C 1
ATOM 2692 O O . THR A 1 346 ? 83.974 7.745 5.839 1.00 30.52 346 THR A O 1
ATOM 2695 N N . GLN A 1 347 ? 83.603 9.506 7.249 1.00 29.19 347 GLN A N 1
ATOM 2696 C CA . GLN A 1 347 ? 84.057 10.760 6.574 1.00 29.19 347 GLN A CA 1
ATOM 2697 C C . GLN A 1 347 ? 82.930 11.677 6.069 1.00 29.19 347 GLN A C 1
ATOM 2699 O O . GLN A 1 347 ? 81.940 11.189 5.551 1.00 29.19 347 GLN A O 1
ATOM 2704 N N . GLU A 1 348 ? 83.009 13.014 6.065 1.00 29.88 348 GLU A N 1
ATOM 2705 C CA . GLU A 1 348 ? 83.650 14.071 6.869 1.00 29.88 348 GLU A CA 1
ATOM 2706 C C . GLU A 1 348 ? 82.998 15.409 6.404 1.00 29.88 348 GLU A C 1
ATOM 2708 O O . GLU A 1 348 ? 82.673 15.557 5.232 1.00 29.88 348 GLU A O 1
ATOM 2713 N N . PHE A 1 349 ? 82.810 16.356 7.334 1.00 29.39 349 PHE A N 1
ATOM 2714 C CA . PHE A 1 349 ? 82.835 17.835 7.221 1.00 29.39 349 PHE A CA 1
ATOM 2715 C C . PHE A 1 349 ? 82.178 18.652 6.077 1.00 29.39 349 PHE A C 1
ATOM 2717 O O . PHE A 1 349 ? 82.670 18.683 4.955 1.00 29.39 349 PHE A O 1
ATOM 2724 N N . HIS A 1 350 ? 81.235 19.525 6.485 1.00 31.19 350 HIS A N 1
ATOM 2725 C CA . HIS A 1 350 ? 81.097 21.001 6.289 1.00 31.19 350 HIS A CA 1
ATOM 2726 C C . HIS A 1 350 ? 79.583 21.317 6.274 1.00 31.19 350 HIS A C 1
ATOM 2728 O O . HIS A 1 350 ? 78.835 20.673 5.559 1.00 31.19 350 HIS A O 1
ATOM 2734 N N . GLY A 1 351 ? 78.984 22.211 7.061 1.00 30.56 351 GLY A N 1
ATOM 2735 C CA . GLY A 1 351 ? 79.440 23.488 7.585 1.00 30.56 351 GLY A CA 1
ATOM 2736 C C . GLY A 1 351 ? 78.571 24.604 6.978 1.00 30.56 351 GLY A C 1
ATOM 2737 O O . GLY A 1 351 ? 78.557 24.752 5.764 1.00 30.56 351 GLY A O 1
ATOM 2738 N N . VAL A 1 352 ? 77.963 25.426 7.849 1.00 33.38 352 VAL A N 1
ATOM 2739 C CA . VAL A 1 352 ? 77.634 26.861 7.656 1.00 33.38 352 VAL A CA 1
ATOM 2740 C C . VAL A 1 352 ? 76.159 27.288 7.404 1.00 33.38 352 VAL A C 1
ATOM 2742 O O . VAL A 1 352 ? 75.571 27.071 6.355 1.00 33.38 352 VAL A O 1
ATOM 2745 N N . HIS A 1 353 ? 75.671 28.027 8.418 1.00 34.06 353 HIS A N 1
ATOM 2746 C CA . HIS A 1 353 ? 74.780 29.209 8.465 1.00 34.06 353 HIS A CA 1
ATOM 2747 C C . HIS A 1 353 ? 73.275 29.163 8.138 1.00 34.06 353 HIS A C 1
ATOM 2749 O O . HIS A 1 353 ? 72.839 29.072 6.997 1.00 34.06 353 HIS A O 1
ATOM 2755 N N . LEU A 1 354 ? 72.510 29.510 9.181 1.00 42.34 354 LEU A N 1
ATOM 2756 C CA . LEU A 1 354 ? 71.300 30.338 9.136 1.00 42.34 354 LEU A CA 1
ATOM 2757 C C . LEU A 1 354 ? 71.684 31.831 9.147 1.00 42.34 354 LEU A C 1
ATOM 2759 O O . LEU A 1 354 ? 72.677 32.183 9.789 1.00 42.34 354 LEU A O 1
ATOM 2763 N N . PRO A 1 355 ? 70.822 32.718 8.621 1.00 48.28 355 PRO A N 1
ATOM 2764 C CA . PRO A 1 355 ? 70.627 34.002 9.279 1.00 48.28 355 PRO A CA 1
ATOM 2765 C C . PRO A 1 355 ? 69.160 34.269 9.631 1.00 48.28 355 PRO A C 1
ATOM 2767 O O . PRO A 1 355 ? 68.226 33.969 8.885 1.00 48.28 355 PRO A O 1
ATOM 2770 N N . GLN A 1 356 ? 69.001 34.866 10.812 1.00 42.78 356 GLN A N 1
ATOM 2771 C CA . GLN A 1 356 ? 67.804 35.566 11.256 1.00 42.78 356 GLN A CA 1
ATOM 2772 C C . GLN A 1 356 ? 67.539 36.798 10.380 1.00 42.78 356 GLN A C 1
ATOM 2774 O O . GLN A 1 356 ? 68.457 37.361 9.785 1.00 42.78 356 GLN A O 1
ATOM 2779 N N . GLY A 1 357 ? 66.267 37.188 10.294 1.00 37.25 357 GLY A N 1
ATOM 2780 C CA . GLY A 1 357 ? 65.797 38.221 9.376 1.00 37.25 357 GLY A CA 1
ATOM 2781 C C . GLY A 1 357 ? 66.101 39.657 9.783 1.00 37.25 357 GLY A C 1
ATOM 2782 O O . GLY A 1 357 ? 66.791 39.924 10.761 1.00 37.25 357 GLY A O 1
ATOM 2783 N N . ASN A 1 358 ? 65.502 40.595 9.051 1.00 38.44 358 ASN A N 1
ATOM 2784 C CA . ASN A 1 358 ? 65.171 41.890 9.614 1.00 38.44 358 ASN A CA 1
ATOM 2785 C C . ASN A 1 358 ? 63.994 42.542 8.892 1.00 38.44 358 ASN A C 1
ATOM 2787 O O . ASN A 1 358 ? 63.760 42.321 7.705 1.00 38.44 358 ASN A O 1
ATOM 2791 N N . LYS A 1 359 ? 63.274 43.338 9.678 1.00 39.78 359 LYS A N 1
ATOM 2792 C CA . LYS A 1 359 ? 62.207 44.246 9.276 1.00 39.78 359 LYS A CA 1
ATOM 2793 C C . LYS A 1 359 ? 62.749 45.343 8.355 1.00 39.78 359 LYS A C 1
ATOM 2795 O O . LYS A 1 359 ? 63.862 45.825 8.564 1.00 39.78 359 LYS A O 1
ATOM 2800 N N . GLY A 1 360 ? 61.897 45.770 7.433 1.00 46.53 360 GLY A N 1
ATOM 2801 C CA . GLY A 1 360 ? 61.933 47.034 6.705 1.00 46.53 360 GLY A CA 1
ATOM 2802 C C . GLY A 1 360 ? 60.507 47.376 6.331 1.00 46.53 360 GLY A C 1
ATOM 2803 O O . GLY A 1 360 ? 59.884 46.495 5.698 1.00 46.53 360 GLY A O 1
#

Secondary structure (DSSP, 8-state):
-----------------------------------PPPPEEE---HHHHHHHHHH--SSEEEEES--HHHHHHHHHHHHH-TTS-SS----S-EEEEEETTTTEEEEE---HHHHHHHHHHHHHHHHHHHHTT-GGGEEE-TT--EESSTT-TTSSEE--SEEEEETTTT-STTPPPSEEEEEESSS-HHHHHHHHHHHHHHTTT---EEEEEEEEGGGTEEEEEEEE------TT----HHHHHTT---EEEEEEEEEEETTSSS-EEEESSS-EEE-HHHHHSS---TT---EEE-HHHHHHHHHHHH-GGGHHHHHHHTT-PPP-------PPPPP---------------------